Protein AF-D7G7N0-F1 (afdb_monomer_lite)

Organism: Ectocarpus siliculosus (NCBI:txid2880)

Structure (mmCIF, N/CA/C/O backbone):
data_AF-D7G7N0-F1
#
_entry.id   AF-D7G7N0-F1
#
loop_
_atom_site.group_PDB
_atom_site.id
_atom_site.type_symbol
_atom_site.label_atom_id
_atom_site.label_alt_id
_atom_site.label_comp_id
_atom_site.label_asym_id
_atom_site.label_entity_id
_atom_site.label_seq_id
_atom_site.pdbx_PDB_ins_code
_atom_site.Cartn_x
_atom_site.Cartn_y
_atom_site.Cartn_z
_atom_site.occupancy
_atom_site.B_iso_or_equiv
_atom_site.auth_seq_id
_atom_site.auth_comp_id
_atom_site.auth_asym_id
_atom_site.auth_atom_id
_atom_site.pdbx_PDB_model_num
ATOM 1 N N . MET A 1 1 ? -9.380 12.636 -18.872 1.00 53.91 1 MET A N 1
ATOM 2 C CA . MET A 1 1 ? -10.010 12.896 -17.555 1.00 53.91 1 MET A CA 1
ATOM 3 C C . MET A 1 1 ? -8.932 13.354 -16.585 1.00 53.91 1 MET A C 1
ATOM 5 O O . MET A 1 1 ? -7.789 12.960 -16.777 1.00 53.91 1 MET A O 1
ATOM 9 N N . ALA A 1 2 ? -9.265 14.220 -15.627 1.00 61.06 2 ALA A N 1
ATOM 10 C CA . ALA A 1 2 ? -8.292 14.835 -14.719 1.00 61.06 2 ALA A CA 1
ATOM 11 C C . ALA A 1 2 ? -7.939 13.927 -13.526 1.00 61.06 2 ALA A C 1
ATOM 13 O O . ALA A 1 2 ? -8.703 13.024 -13.186 1.00 61.06 2 ALA A O 1
ATOM 14 N N . GLU A 1 3 ? -6.785 14.185 -12.907 1.00 74.75 3 GLU A N 1
ATOM 15 C CA . GLU A 1 3 ? -6.439 13.682 -11.573 1.00 74.75 3 GLU A CA 1
ATOM 16 C C . GLU A 1 3 ? -7.475 14.167 -10.554 1.00 74.75 3 GLU A C 1
ATOM 18 O O . GLU A 1 3 ? -7.822 15.349 -10.537 1.00 74.75 3 GLU A O 1
ATOM 23 N N . THR A 1 4 ? -7.968 13.263 -9.708 1.00 82.94 4 THR A N 1
ATOM 24 C CA . THR A 1 4 ? -8.940 13.597 -8.656 1.00 82.94 4 THR A CA 1
ATOM 25 C C . THR A 1 4 ? -8.471 13.090 -7.302 1.00 82.94 4 THR A C 1
ATOM 27 O O . THR A 1 4 ? -7.961 11.981 -7.200 1.00 82.94 4 THR A O 1
ATOM 30 N N . THR A 1 5 ? -8.701 13.833 -6.227 1.00 86.94 5 THR A N 1
ATOM 31 C CA . THR A 1 5 ? -8.472 13.302 -4.877 1.00 86.94 5 THR A CA 1
ATOM 32 C C . THR A 1 5 ? -9.474 12.182 -4.585 1.00 86.94 5 THR A C 1
ATOM 34 O O . THR A 1 5 ? -10.664 12.327 -4.872 1.00 86.94 5 THR A O 1
ATOM 37 N N . CYS A 1 6 ? -9.017 11.056 -4.030 1.00 91.62 6 CYS A N 1
ATOM 38 C CA . CYS A 1 6 ? -9.926 9.972 -3.652 1.00 91.62 6 CYS A CA 1
ATOM 39 C C . CYS A 1 6 ? -10.895 10.431 -2.532 1.00 91.62 6 CYS A C 1
ATOM 41 O O . CYS A 1 6 ? -10.519 11.282 -1.717 1.00 91.62 6 CYS A O 1
ATOM 43 N N . PRO A 1 7 ? -12.117 9.867 -2.435 1.00 94.62 7 PRO A N 1
ATOM 44 C CA . PRO A 1 7 ? -13.077 10.220 -1.387 1.00 94.62 7 PRO A CA 1
ATOM 45 C C . PRO A 1 7 ? -12.487 10.087 0.022 1.00 94.62 7 PRO A C 1
ATOM 47 O O . PRO A 1 7 ? -11.807 9.102 0.326 1.00 94.62 7 PRO A O 1
ATOM 50 N N . VAL A 1 8 ? -12.758 11.073 0.884 1.00 95.19 8 VAL A N 1
ATOM 51 C CA . VAL A 1 8 ? -12.286 11.086 2.276 1.00 95.19 8 VAL A CA 1
ATOM 52 C C . VAL A 1 8 ? -13.468 11.093 3.238 1.00 95.19 8 VAL A C 1
ATOM 54 O O . VAL A 1 8 ? -14.245 12.045 3.253 1.00 95.19 8 VAL A O 1
ATOM 57 N N . PHE A 1 9 ? -13.549 10.080 4.093 1.00 96.06 9 PHE A N 1
ATOM 58 C CA . PHE A 1 9 ? -14.601 9.902 5.090 1.00 96.06 9 PHE A CA 1
ATOM 59 C C . PHE A 1 9 ? -14.102 10.252 6.495 1.00 96.06 9 PHE A C 1
ATOM 61 O O . PHE A 1 9 ? -12.935 10.027 6.825 1.00 96.06 9 PHE A O 1
ATOM 68 N N . ARG A 1 10 ? -14.992 10.815 7.316 1.00 96.06 10 ARG A N 1
ATOM 69 C CA . ARG A 1 10 ? -14.758 11.186 8.723 1.00 96.06 10 ARG A CA 1
ATOM 70 C C . ARG A 1 10 ? -15.934 10.682 9.565 1.00 96.06 10 ARG A C 1
ATOM 72 O O . ARG A 1 10 ? -16.825 11.475 9.858 1.00 96.06 10 ARG A O 1
ATOM 79 N N . PRO A 1 11 ? -15.989 9.376 9.870 1.00 95.38 11 PRO A N 1
ATOM 80 C CA . PRO A 1 11 ? -17.039 8.817 10.711 1.00 95.38 11 PRO A CA 1
ATOM 81 C C . PRO A 1 11 ? -17.081 9.496 12.080 1.00 95.38 11 PRO A C 1
ATOM 83 O O . PRO A 1 11 ? -16.047 9.831 12.662 1.00 95.38 11 PRO A O 1
ATOM 86 N N . THR A 1 12 ? -18.288 9.642 12.612 1.00 94.62 12 THR A N 1
ATOM 87 C CA . THR A 1 12 ? -18.522 9.882 14.038 1.00 94.62 12 THR A CA 1
ATOM 88 C C . THR A 1 12 ? -18.117 8.657 14.859 1.00 94.62 12 THR A C 1
ATOM 90 O O . THR A 1 12 ? -18.004 7.549 14.334 1.00 94.62 12 THR A O 1
ATOM 93 N N . GLU A 1 13 ? -17.940 8.815 16.173 1.00 91.88 13 GLU A N 1
ATOM 94 C CA . GLU A 1 13 ? -17.661 7.676 17.062 1.00 91.88 13 GLU A CA 1
ATOM 95 C C . GLU A 1 13 ? -18.718 6.573 16.948 1.00 91.88 13 GLU A C 1
ATOM 97 O O . GLU A 1 13 ? -18.380 5.394 16.952 1.00 91.88 13 GLU A O 1
ATOM 102 N N . GLN A 1 14 ? -19.993 6.946 16.798 1.00 92.25 14 GLN A N 1
ATOM 103 C CA . GLN A 1 14 ? -21.090 5.991 16.677 1.00 92.25 14 GLN A CA 1
ATOM 104 C C . GLN A 1 14 ? -21.045 5.221 15.353 1.00 92.25 14 GLN A C 1
ATOM 106 O O . GLN A 1 14 ? -21.231 4.005 15.354 1.00 92.25 14 GLN A O 1
ATOM 111 N N . GLU A 1 15 ? -20.775 5.904 14.239 1.00 94.00 15 GLU A N 1
ATOM 112 C CA . GLU A 1 15 ? -20.600 5.268 12.928 1.00 94.00 15 GLU A CA 1
ATOM 113 C C . GLU A 1 15 ? -19.365 4.361 12.899 1.00 94.00 15 GLU A C 1
ATOM 115 O O . GLU A 1 15 ? -19.378 3.306 12.270 1.00 94.00 15 GLU A O 1
ATOM 120 N N . PHE A 1 16 ? -18.310 4.733 13.627 1.00 93.50 16 PHE A N 1
ATOM 121 C CA . PHE A 1 16 ? -17.060 3.983 13.657 1.00 93.50 16 PHE A CA 1
ATOM 122 C C . PHE A 1 16 ? -17.141 2.675 14.457 1.00 93.50 16 PHE A C 1
ATOM 124 O O . PHE A 1 16 ? -16.269 1.826 14.305 1.00 93.50 16 PHE A O 1
ATOM 131 N N . LYS A 1 17 ? -18.191 2.456 15.263 1.00 91.44 17 LYS A N 1
ATOM 132 C CA . LYS A 1 17 ? -18.350 1.227 16.065 1.00 91.44 17 LYS A CA 1
ATOM 133 C C . LYS A 1 17 ? -18.460 -0.047 15.229 1.00 91.44 17 LYS A C 1
ATOM 135 O O . LYS A 1 17 ? -18.015 -1.096 15.679 1.00 91.44 17 LYS A O 1
ATOM 140 N N . SER A 1 18 ? -19.061 0.019 14.040 1.00 91.44 18 SER A N 1
ATOM 141 C CA . SER A 1 18 ? -19.231 -1.147 13.166 1.00 91.44 18 SER A CA 1
ATOM 142 C C . SER A 1 18 ? -18.531 -0.912 11.837 1.00 91.44 18 SER A C 1
ATOM 144 O O . SER A 1 18 ? -19.018 -0.153 11.000 1.00 91.44 18 SER A O 1
ATOM 146 N N . PHE A 1 19 ? -17.404 -1.602 11.639 1.00 93.19 19 PHE A N 1
ATOM 147 C CA . PHE A 1 19 ? -16.671 -1.595 10.373 1.00 93.19 19 PHE A CA 1
ATOM 148 C C . PHE A 1 19 ? -17.595 -1.957 9.207 1.00 93.19 19 PHE A C 1
ATOM 150 O O . PHE A 1 19 ? -17.786 -1.155 8.297 1.00 93.19 19 PHE A O 1
ATOM 157 N N . ARG A 1 20 ? -18.232 -3.131 9.285 1.00 93.00 20 ARG A N 1
ATOM 158 C CA . ARG A 1 20 ? -19.089 -3.669 8.228 1.00 93.00 20 ARG A CA 1
ATOM 159 C C . ARG A 1 20 ? -20.177 -2.695 7.792 1.00 93.00 20 ARG A C 1
ATOM 161 O O . ARG A 1 20 ? -20.254 -2.370 6.613 1.00 93.00 20 ARG A O 1
ATOM 168 N N . ARG A 1 21 ? -20.987 -2.209 8.741 1.00 92.81 21 ARG A N 1
ATOM 169 C CA . ARG A 1 21 ? -22.101 -1.300 8.429 1.00 92.81 21 ARG A CA 1
ATOM 170 C C . ARG A 1 21 ? -21.601 -0.010 7.802 1.00 92.81 21 ARG A C 1
ATOM 172 O O . ARG A 1 21 ? -22.166 0.448 6.822 1.00 92.81 21 ARG A O 1
ATOM 179 N N . TYR A 1 22 ? -20.514 0.557 8.325 1.00 95.00 22 TYR A N 1
ATOM 180 C CA . TYR A 1 22 ? -19.972 1.786 7.757 1.00 95.00 22 TYR A CA 1
ATOM 181 C C . TYR A 1 22 ? -19.475 1.593 6.319 1.00 95.00 22 TYR A C 1
ATOM 183 O O . TYR A 1 22 ? -19.701 2.457 5.468 1.00 95.00 22 TYR A O 1
ATOM 191 N N . ILE A 1 23 ? -18.831 0.457 6.030 1.00 94.94 23 ILE A N 1
ATOM 192 C CA . ILE A 1 23 ? -18.401 0.137 4.669 1.00 94.94 23 ILE A CA 1
ATOM 193 C C . ILE A 1 23 ? -19.607 -0.018 3.733 1.00 94.94 23 ILE A C 1
ATOM 195 O O . ILE A 1 23 ? -19.683 0.700 2.737 1.00 94.94 23 ILE A O 1
ATOM 199 N N . GLU A 1 24 ? -20.564 -0.880 4.087 1.00 92.88 24 GLU A N 1
ATOM 200 C CA . GLU A 1 24 ? -21.731 -1.209 3.254 1.00 92.88 24 GLU A CA 1
ATOM 201 C C . GLU A 1 24 ? -22.660 0.007 3.040 1.00 92.88 24 GLU A C 1
ATOM 203 O O . GLU A 1 24 ? -23.086 0.301 1.918 1.00 92.88 24 GLU A O 1
ATOM 208 N N . ASP A 1 25 ? -22.963 0.752 4.106 1.00 92.56 25 ASP A N 1
ATOM 209 C CA . ASP A 1 25 ? -23.991 1.797 4.075 1.00 92.56 25 ASP A CA 1
ATOM 210 C C . ASP A 1 25 ? -23.471 3.148 3.577 1.00 92.56 25 ASP A C 1
ATOM 212 O O . ASP A 1 25 ? -24.233 3.918 2.983 1.00 92.56 25 ASP A O 1
ATOM 216 N N . VAL A 1 26 ? -22.191 3.454 3.812 1.00 93.94 26 VAL A N 1
ATOM 217 C CA . VAL A 1 26 ? -21.622 4.790 3.566 1.00 93.94 26 VAL A CA 1
ATOM 218 C C . VAL A 1 26 ? -20.522 4.744 2.515 1.00 93.94 26 VAL A C 1
ATOM 220 O O . VAL A 1 26 ? -20.592 5.467 1.516 1.00 93.94 26 VAL A O 1
ATOM 223 N N . VAL A 1 27 ? -19.501 3.911 2.724 1.00 94.44 27 VAL A N 1
ATOM 224 C CA . VAL A 1 27 ? -18.288 3.945 1.897 1.00 94.44 27 VAL A CA 1
ATOM 225 C C . VAL A 1 27 ? -18.558 3.404 0.499 1.00 94.44 27 VAL A C 1
ATOM 227 O O . VAL A 1 27 ? -18.271 4.105 -0.471 1.00 94.44 27 VAL A O 1
ATOM 230 N N . ASP A 1 28 ? -19.154 2.219 0.361 1.00 92.19 28 ASP A N 1
ATOM 231 C CA . ASP A 1 28 ? -19.329 1.550 -0.936 1.00 92.19 28 ASP A CA 1
ATOM 232 C C . ASP A 1 28 ? -20.186 2.357 -1.919 1.00 92.19 28 ASP A C 1
ATOM 234 O O . ASP A 1 28 ? -19.899 2.392 -3.120 1.00 92.19 28 ASP A O 1
ATOM 238 N N . ARG A 1 29 ? -21.176 3.106 -1.416 1.00 89.00 29 ARG A N 1
ATOM 239 C CA . ARG A 1 29 ? -22.048 3.964 -2.241 1.00 89.00 29 ARG A CA 1
ATOM 240 C C . ARG A 1 29 ? -21.277 5.034 -3.017 1.00 89.00 29 ARG A C 1
ATOM 242 O O . ARG A 1 29 ? -21.722 5.462 -4.084 1.00 89.00 29 ARG A O 1
ATOM 249 N N . ILE A 1 30 ? -20.132 5.465 -2.490 1.00 86.75 30 ILE A N 1
ATOM 250 C CA . ILE A 1 30 ? -19.319 6.551 -3.045 1.00 86.75 30 ILE A CA 1
ATOM 251 C C . ILE A 1 30 ? -17.984 6.001 -3.567 1.00 86.75 30 ILE A C 1
ATOM 253 O O . ILE A 1 30 ? -17.640 6.189 -4.736 1.00 86.75 30 ILE A O 1
ATOM 257 N N . ALA A 1 31 ? -17.233 5.298 -2.720 1.00 88.81 31 ALA A N 1
ATOM 258 C CA . ALA A 1 31 ? -15.887 4.811 -3.003 1.00 88.81 31 ALA A CA 1
ATOM 259 C C . ALA A 1 31 ? -15.847 3.609 -3.955 1.00 88.81 31 ALA A C 1
ATOM 261 O O . ALA A 1 31 ? -14.845 3.448 -4.655 1.00 88.81 31 ALA A O 1
ATOM 262 N N . GLY A 1 32 ? -16.929 2.827 -4.069 1.00 81.56 32 GLY A N 1
ATOM 263 C CA . GLY A 1 32 ? -16.994 1.684 -4.989 1.00 81.56 32 GLY A CA 1
ATOM 264 C C . GLY A 1 32 ? -16.743 2.070 -6.454 1.00 81.56 32 GLY A C 1
ATOM 265 O O . GLY A 1 32 ? -16.242 1.274 -7.243 1.00 81.56 32 GLY A O 1
ATOM 266 N N . LYS A 1 33 ? -17.003 3.333 -6.822 1.00 86.62 33 LYS A N 1
ATOM 267 C CA . LYS A 1 33 ? -16.700 3.878 -8.157 1.00 86.62 33 LYS A CA 1
ATOM 268 C C . LYS A 1 33 ? -15.280 4.431 -8.288 1.00 86.62 33 LYS A C 1
ATOM 270 O O . LYS A 1 33 ? -14.784 4.533 -9.405 1.00 86.62 33 LYS A O 1
ATOM 275 N N . ALA A 1 34 ? -14.640 4.801 -7.180 1.00 87.88 34 ALA A N 1
ATOM 276 C CA . ALA A 1 34 ? -13.300 5.385 -7.159 1.00 87.88 34 ALA A CA 1
ATOM 277 C C . ALA A 1 34 ? -12.192 4.322 -7.073 1.00 87.88 34 ALA A C 1
ATOM 279 O O . ALA A 1 34 ? -11.092 4.557 -7.566 1.00 87.88 34 ALA A O 1
ATOM 280 N N . GLY A 1 35 ? -12.477 3.163 -6.466 1.00 89.31 35 GLY A N 1
ATOM 281 C CA . GLY A 1 35 ? -11.517 2.065 -6.275 1.00 89.31 35 GLY A CA 1
ATOM 282 C C . GLY A 1 35 ? -10.527 2.276 -5.125 1.00 89.31 35 GLY A C 1
ATOM 283 O O . GLY A 1 35 ? -9.777 1.368 -4.794 1.00 89.31 35 GLY A O 1
ATOM 284 N N . LEU A 1 36 ? -10.525 3.458 -4.505 1.00 94.50 36 LEU A N 1
ATOM 285 C CA . LEU A 1 36 ? -9.731 3.789 -3.326 1.00 94.50 36 LEU A CA 1
ATOM 286 C C . LEU A 1 36 ? -10.447 4.891 -2.540 1.00 94.50 36 LEU A C 1
ATOM 288 O O . LEU A 1 36 ? -11.053 5.791 -3.125 1.00 94.50 36 LEU A O 1
ATOM 292 N N . CYS A 1 37 ? -10.354 4.852 -1.215 1.00 96.12 37 CYS A N 1
ATOM 293 C CA . CYS A 1 37 ? -10.786 5.945 -0.353 1.00 96.12 37 CYS A CA 1
ATOM 294 C C . CYS A 1 37 ? -9.884 6.075 0.872 1.00 96.12 37 CYS A C 1
ATOM 296 O O . CYS A 1 37 ? -9.076 5.197 1.172 1.00 96.12 37 CYS A O 1
ATOM 298 N N . LYS A 1 38 ? -10.024 7.194 1.581 1.00 95.94 38 LYS A N 1
ATOM 299 C CA . LYS A 1 38 ? -9.351 7.446 2.853 1.00 95.94 38 LYS A CA 1
ATOM 300 C C . LYS A 1 38 ? -10.395 7.590 3.950 1.00 95.94 38 LYS A C 1
ATOM 302 O O . LYS A 1 38 ? -11.323 8.378 3.814 1.00 95.94 38 LYS A O 1
ATOM 307 N N . ILE A 1 39 ? -10.205 6.894 5.061 1.00 95.81 39 ILE A N 1
ATOM 308 C CA . ILE A 1 39 ? -11.057 7.021 6.245 1.00 95.81 39 ILE A CA 1
ATOM 309 C C . ILE A 1 39 ? -10.199 7.599 7.361 1.00 95.81 39 ILE A C 1
ATOM 311 O O . ILE A 1 39 ? -9.132 7.072 7.675 1.00 95.81 39 ILE A O 1
ATOM 315 N N . ILE A 1 40 ? -10.624 8.734 7.906 1.00 94.88 40 ILE A N 1
ATOM 316 C CA . ILE A 1 40 ? -9.967 9.380 9.039 1.00 94.88 40 ILE A CA 1
ATOM 317 C C . ILE A 1 40 ? -10.759 8.987 10.285 1.00 94.88 40 ILE A C 1
ATOM 319 O O . ILE A 1 40 ? -11.912 9.403 10.395 1.00 94.88 40 ILE A O 1
ATOM 323 N N . PRO A 1 41 ? -10.180 8.197 11.206 1.00 92.81 41 PRO A N 1
ATOM 324 C CA . PRO A 1 41 ? -10.901 7.743 12.387 1.00 92.81 41 PRO A CA 1
ATOM 325 C C . PRO A 1 41 ? -11.307 8.922 13.294 1.00 92.81 41 PRO A C 1
ATOM 327 O O . PRO A 1 41 ? -10.666 9.989 13.243 1.00 92.81 41 PRO A O 1
ATOM 330 N N . PRO A 1 42 ? -12.338 8.739 14.143 1.00 92.44 42 PRO A N 1
ATOM 331 C CA . PRO A 1 42 ? -12.804 9.763 15.070 1.00 92.44 42 PRO A CA 1
ATOM 332 C C . PRO A 1 42 ? -11.679 10.306 15.970 1.00 92.44 42 PRO A C 1
ATOM 334 O O . PRO A 1 42 ? -10.705 9.599 16.255 1.00 92.44 42 PRO A O 1
ATOM 337 N N . PRO A 1 43 ? -11.776 11.565 16.439 1.00 88.50 43 PRO A N 1
ATOM 338 C CA . PRO A 1 43 ? -10.866 12.094 17.457 1.00 88.50 43 PRO A CA 1
ATOM 339 C C . PRO A 1 43 ? -10.784 11.174 18.677 1.00 88.50 43 PRO A C 1
ATOM 341 O O . PRO A 1 43 ? -11.788 10.650 19.129 1.00 88.50 43 PRO A O 1
ATOM 344 N N . GLY A 1 44 ? -9.575 10.954 19.194 1.00 84.81 44 GLY A N 1
ATOM 345 C CA . GLY A 1 44 ? -9.356 10.103 20.369 1.00 84.81 44 GLY A CA 1
ATOM 346 C C . GLY A 1 44 ? -9.324 8.594 20.097 1.00 84.81 44 GLY A C 1
ATOM 347 O O . GLY A 1 44 ? -8.884 7.849 20.975 1.00 84.81 44 GLY A O 1
ATOM 348 N N . TRP A 1 45 ? -9.708 8.127 18.901 1.00 87.19 45 TRP A N 1
ATOM 349 C CA . TRP A 1 45 ? -9.471 6.739 18.506 1.00 87.19 45 TRP A CA 1
ATOM 350 C C . TRP A 1 45 ? -8.012 6.540 18.077 1.00 87.19 45 TRP A C 1
ATOM 352 O O . TRP A 1 45 ? -7.451 7.326 17.310 1.00 87.19 45 TRP A O 1
ATOM 362 N N . ALA A 1 46 ? -7.400 5.459 18.553 1.00 83.00 46 ALA A N 1
ATOM 363 C CA . ALA A 1 46 ? -6.090 5.004 18.111 1.00 83.00 46 ALA A CA 1
ATOM 364 C C . ALA A 1 46 ? -6.030 3.476 18.194 1.00 83.00 46 ALA A C 1
ATOM 366 O O . ALA A 1 46 ? -6.445 2.909 19.202 1.00 83.00 46 ALA A O 1
ATOM 367 N N . ALA A 1 47 ? -5.445 2.838 17.176 1.00 83.06 47 ALA A N 1
ATOM 368 C CA . ALA A 1 47 ? -5.207 1.388 17.142 1.00 83.06 47 ALA A CA 1
ATOM 369 C C . ALA A 1 47 ? -4.312 0.881 18.291 1.00 83.06 47 ALA A C 1
ATOM 371 O O . ALA A 1 47 ? -4.350 -0.292 18.653 1.00 83.06 47 ALA A O 1
ATOM 372 N N . ARG A 1 48 ? -3.461 1.766 18.825 1.00 77.06 48 ARG A N 1
ATOM 373 C CA . ARG A 1 48 ? -2.524 1.498 19.919 1.00 77.06 48 ARG A CA 1
ATOM 374 C C . ARG A 1 48 ? -2.301 2.804 20.679 1.00 77.06 48 ARG A C 1
ATOM 376 O O . ARG A 1 48 ? -1.684 3.725 20.143 1.00 77.06 48 ARG A O 1
ATOM 383 N N . ARG A 1 49 ? -2.880 2.934 21.880 1.00 67.19 49 ARG A N 1
ATOM 384 C CA . ARG A 1 49 ? -2.863 4.197 22.651 1.00 67.19 49 ARG A CA 1
ATOM 385 C C . ARG A 1 49 ? -1.545 4.454 23.382 1.00 67.19 49 ARG A C 1
ATOM 387 O O . ARG A 1 49 ? -1.214 5.615 23.598 1.00 67.19 49 ARG A O 1
ATOM 394 N N . ARG A 1 50 ? -0.835 3.400 23.797 1.00 60.78 50 ARG A N 1
ATOM 395 C CA . ARG A 1 50 ? 0.270 3.509 24.765 1.00 60.78 50 ARG A CA 1
ATOM 396 C C . ARG A 1 50 ? 1.656 3.323 24.166 1.00 60.78 50 ARG A C 1
ATOM 398 O O . ARG A 1 50 ? 2.586 3.924 24.686 1.00 60.78 50 ARG A O 1
ATOM 405 N N . ASP A 1 51 ? 1.785 2.582 23.070 1.00 62.28 51 ASP A N 1
ATOM 406 C CA . ASP A 1 51 ? 3.125 2.168 22.679 1.00 62.28 51 ASP A CA 1
ATOM 407 C C . ASP A 1 51 ? 3.935 3.244 21.959 1.00 62.28 51 ASP A C 1
ATOM 409 O O . ASP A 1 51 ? 3.475 3.899 21.005 1.00 62.28 51 ASP A O 1
ATOM 413 N N . THR A 1 52 ? 5.187 3.373 22.382 1.00 75.00 52 THR A N 1
ATOM 414 C CA . THR A 1 52 ? 6.163 4.269 21.770 1.00 75.00 52 THR A CA 1
ATOM 415 C C . THR A 1 52 ? 6.780 3.652 20.509 1.00 75.00 52 THR A C 1
ATOM 417 O O . THR A 1 52 ? 6.603 2.469 20.199 1.00 75.00 52 THR A O 1
ATOM 420 N N . ALA A 1 53 ? 7.497 4.460 19.720 1.00 75.06 53 ALA A N 1
ATOM 421 C CA . ALA A 1 53 ? 8.209 3.946 18.548 1.00 75.06 53 ALA A CA 1
ATOM 422 C C . ALA A 1 53 ? 9.271 2.904 18.950 1.00 75.06 53 ALA A C 1
ATOM 424 O O . ALA A 1 53 ? 9.510 1.945 18.217 1.00 75.06 53 ALA A O 1
ATOM 425 N N . GLU A 1 54 ? 9.869 3.064 20.130 1.00 78.31 54 GLU A N 1
ATOM 426 C CA . GLU A 1 54 ? 10.872 2.164 20.691 1.00 78.31 54 GLU A CA 1
ATOM 427 C C . GLU A 1 54 ? 10.289 0.781 21.007 1.00 78.31 54 GLU A C 1
ATOM 429 O O . GLU A 1 54 ? 10.919 -0.230 20.706 1.00 78.31 54 GLU A O 1
ATOM 434 N N . GLU A 1 55 ? 9.082 0.709 21.570 1.00 80.88 55 GLU A N 1
ATOM 435 C CA . GLU A 1 55 ? 8.417 -0.565 21.882 1.00 80.88 55 GLU A CA 1
ATOM 436 C C . GLU A 1 55 ? 8.022 -1.329 20.613 1.00 80.88 55 GLU A C 1
ATOM 438 O O . GLU A 1 55 ? 8.203 -2.548 20.529 1.00 80.88 55 GLU A O 1
ATOM 443 N N . MET A 1 56 ? 7.578 -0.614 19.575 1.00 82.44 56 MET A N 1
ATOM 444 C CA . MET A 1 56 ? 7.370 -1.204 18.249 1.00 82.44 56 MET A CA 1
ATOM 445 C C . MET A 1 56 ? 8.677 -1.770 17.676 1.00 82.44 56 MET A C 1
ATOM 447 O O . MET A 1 56 ? 8.704 -2.901 17.199 1.00 82.44 56 MET A O 1
ATOM 451 N N . CYS A 1 57 ? 9.779 -1.018 17.761 1.00 85.56 57 CYS A N 1
ATOM 452 C CA . CYS A 1 57 ? 11.075 -1.460 17.238 1.00 85.56 57 CYS A CA 1
ATOM 453 C C . CYS A 1 57 ? 11.626 -2.704 17.952 1.00 85.56 57 CYS A C 1
ATOM 455 O O . CYS A 1 57 ? 12.339 -3.486 17.329 1.00 85.56 57 CYS A O 1
ATOM 457 N N . LYS A 1 58 ? 11.285 -2.900 19.232 1.00 85.12 58 LYS A N 1
ATOM 458 C CA . LYS A 1 58 ? 11.675 -4.085 20.015 1.00 85.12 58 LYS A CA 1
ATOM 459 C C . LYS A 1 58 ? 10.824 -5.322 19.724 1.00 85.12 58 LYS A C 1
ATOM 461 O O . LYS A 1 58 ? 11.286 -6.430 19.966 1.00 85.12 58 LYS A O 1
ATOM 466 N N . SER A 1 59 ? 9.589 -5.142 19.258 1.00 84.12 59 SER A N 1
ATOM 467 C CA . SER A 1 59 ? 8.614 -6.233 19.106 1.00 84.12 59 SER A CA 1
ATOM 468 C C . SER A 1 59 ? 8.510 -6.792 17.688 1.00 84.12 59 SER A C 1
ATOM 470 O O . SER A 1 59 ? 7.958 -7.874 17.510 1.00 84.12 59 SER A O 1
ATOM 472 N N . VAL A 1 60 ? 9.036 -6.091 16.679 1.00 91.75 60 VAL A N 1
ATOM 473 C CA . VAL A 1 60 ? 8.897 -6.486 15.271 1.00 91.75 60 VAL A CA 1
ATOM 474 C C . VAL A 1 60 ? 10.216 -7.009 14.706 1.00 91.75 60 VAL A C 1
ATOM 476 O O . VAL A 1 60 ? 11.234 -6.311 14.688 1.00 91.75 60 VAL A O 1
ATOM 479 N N . TYR A 1 61 ? 10.161 -8.231 14.179 1.00 95.50 61 TYR A N 1
ATOM 480 C CA . TYR A 1 61 ? 11.229 -8.884 13.429 1.00 95.50 61 TYR A CA 1
ATOM 481 C C . TYR A 1 61 ? 10.804 -9.050 11.968 1.00 95.50 61 TYR A C 1
ATOM 483 O O . TYR A 1 61 ? 9.692 -9.498 11.705 1.00 95.50 61 TYR A O 1
ATOM 491 N N . ILE A 1 62 ? 11.676 -8.681 11.031 1.00 97.31 62 ILE A N 1
ATOM 492 C CA . ILE A 1 62 ? 11.429 -8.723 9.588 1.00 97.31 62 ILE A CA 1
ATOM 493 C C . ILE A 1 62 ? 12.196 -9.930 9.027 1.00 97.31 62 ILE A C 1
ATOM 495 O O . ILE A 1 62 ? 13.419 -9.853 8.880 1.00 97.31 62 ILE A O 1
ATOM 499 N N . PRO A 1 63 ? 11.513 -11.04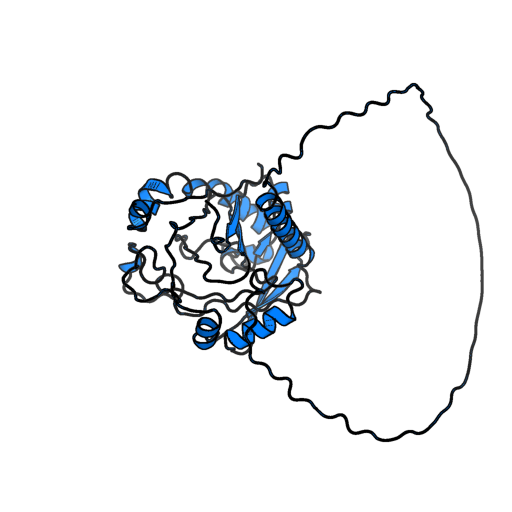9 8.724 1.00 97.06 63 PRO A N 1
ATOM 500 C CA . PRO A 1 63 ? 12.179 -12.292 8.343 1.00 97.06 63 PRO A CA 1
ATOM 501 C C . PRO A 1 63 ? 12.810 -12.230 6.948 1.00 97.06 63 PRO A C 1
ATOM 503 O O . PRO A 1 63 ? 13.861 -12.817 6.741 1.00 97.06 63 PRO A O 1
ATOM 506 N N . ALA A 1 64 ? 12.191 -11.512 6.011 1.00 96.69 64 ALA A N 1
ATOM 507 C CA . ALA A 1 64 ? 12.615 -11.464 4.612 1.00 96.69 64 ALA A CA 1
ATOM 508 C C . ALA A 1 64 ? 12.460 -10.038 4.048 1.00 96.69 64 ALA A C 1
ATOM 510 O O . ALA A 1 64 ? 11.539 -9.762 3.276 1.00 96.69 64 ALA A O 1
ATOM 511 N N . PRO A 1 65 ? 13.301 -9.072 4.467 1.00 97.69 65 PRO A N 1
ATOM 512 C CA . PRO A 1 65 ? 13.289 -7.745 3.861 1.00 97.69 65 PRO A CA 1
ATOM 513 C C . PRO A 1 65 ? 13.659 -7.844 2.376 1.00 97.69 65 PRO A C 1
ATOM 515 O O . PRO A 1 65 ? 14.613 -8.523 2.012 1.00 97.69 65 PRO A O 1
ATOM 518 N N . ILE A 1 66 ? 12.951 -7.124 1.509 1.00 97.88 66 ILE A N 1
ATOM 519 C CA . ILE A 1 66 ? 13.180 -7.165 0.061 1.00 97.88 66 ILE A CA 1
ATOM 520 C C . ILE A 1 66 ? 13.841 -5.884 -0.433 1.00 97.88 66 ILE A C 1
ATOM 522 O O . ILE A 1 66 ? 13.418 -4.774 -0.123 1.00 97.88 66 ILE A O 1
ATOM 526 N N . ARG A 1 67 ? 14.883 -6.020 -1.242 1.00 97.19 67 ARG A N 1
ATOM 527 C CA . ARG A 1 67 ? 15.481 -4.932 -2.010 1.00 97.19 67 ARG A CA 1
ATOM 528 C C . ARG A 1 67 ? 14.751 -4.804 -3.339 1.00 97.19 67 ARG A C 1
ATOM 530 O O . ARG A 1 67 ? 14.604 -5.789 -4.054 1.00 97.19 67 ARG A O 1
ATOM 537 N N . GLN A 1 68 ? 14.299 -3.599 -3.667 1.00 96.94 68 GLN A N 1
ATOM 538 C CA . GLN A 1 68 ? 13.446 -3.355 -4.830 1.00 96.94 68 GLN A CA 1
ATOM 539 C C . GLN A 1 68 ? 14.259 -2.743 -5.976 1.00 96.94 68 GLN A C 1
ATOM 541 O O . GLN A 1 68 ? 14.441 -1.525 -6.061 1.00 96.94 68 GLN A O 1
ATOM 546 N N . CYS A 1 69 ? 14.787 -3.605 -6.836 1.00 96.00 69 CYS A N 1
ATOM 547 C CA . CYS A 1 69 ? 15.597 -3.240 -7.990 1.00 96.00 69 CYS A CA 1
ATOM 548 C C . CYS A 1 69 ? 14.695 -2.741 -9.122 1.00 96.00 69 CYS A C 1
ATOM 550 O O . CYS A 1 69 ? 13.753 -3.419 -9.520 1.00 96.00 69 CYS A O 1
ATOM 552 N N . VAL A 1 70 ? 14.967 -1.541 -9.637 1.00 95.19 70 VAL A N 1
ATOM 553 C CA . VAL A 1 70 ? 14.110 -0.898 -10.641 1.00 95.19 70 VAL A CA 1
ATOM 554 C C . VAL A 1 70 ? 14.782 -0.930 -12.005 1.00 95.19 70 VAL A C 1
ATOM 556 O O . VAL A 1 70 ? 15.834 -0.325 -12.203 1.00 95.19 70 VAL A O 1
ATOM 559 N N . SER A 1 71 ? 14.114 -1.563 -12.960 1.00 92.31 71 SER A N 1
ATOM 560 C CA . SER A 1 71 ? 14.532 -1.657 -14.354 1.00 92.31 71 SER A CA 1
ATOM 561 C C . SER A 1 71 ? 13.686 -0.714 -15.211 1.00 92.31 71 SER A C 1
ATOM 563 O O . SER A 1 71 ? 12.454 -0.725 -15.151 1.00 92.31 71 SER A O 1
ATOM 565 N N . SER A 1 72 ? 14.331 0.128 -16.019 1.00 84.94 72 SER A N 1
ATOM 566 C CA . SER A 1 72 ? 13.622 0.992 -16.972 1.00 84.94 72 SER A CA 1
ATOM 567 C C . SER A 1 72 ? 13.157 0.197 -18.187 1.00 84.94 72 SER A C 1
ATOM 569 O O . SER A 1 72 ? 13.905 -0.615 -18.728 1.00 84.94 72 SER A O 1
ATOM 571 N N . THR A 1 73 ? 11.945 0.477 -18.661 1.00 85.94 73 THR A N 1
ATOM 572 C CA . THR A 1 73 ? 11.476 -0.025 -19.962 1.00 85.94 73 THR A CA 1
ATOM 573 C C . THR A 1 73 ? 11.891 0.923 -21.098 1.00 85.94 73 THR A C 1
ATOM 575 O O . THR A 1 73 ? 12.520 1.959 -20.872 1.00 85.94 73 THR A O 1
ATOM 578 N N . ARG A 1 74 ? 11.491 0.614 -22.342 1.00 84.56 74 ARG A N 1
ATOM 579 C CA . ARG A 1 74 ? 11.683 1.514 -23.499 1.00 84.56 74 ARG A CA 1
ATOM 580 C C . ARG A 1 74 ? 10.912 2.835 -23.371 1.00 84.56 74 ARG A C 1
ATOM 582 O O . ARG A 1 74 ? 11.211 3.784 -24.089 1.00 84.56 74 ARG A O 1
ATOM 589 N N . SER A 1 75 ? 9.909 2.895 -22.495 1.00 87.81 75 SER A N 1
ATOM 590 C CA . SER A 1 75 ? 9.059 4.068 -22.304 1.00 87.81 75 SER A CA 1
ATOM 591 C C . SER A 1 75 ? 9.406 4.799 -21.010 1.00 87.81 75 SER A C 1
ATOM 593 O O . SER A 1 75 ? 9.355 4.235 -19.920 1.00 87.81 75 SER A O 1
ATOM 595 N N . ASN A 1 76 ? 9.725 6.091 -21.122 1.00 90.75 76 ASN A N 1
ATOM 596 C CA . ASN A 1 76 ? 10.039 6.927 -19.964 1.00 90.75 76 ASN A CA 1
ATOM 597 C C . ASN A 1 76 ? 8.854 6.981 -18.981 1.00 90.75 76 ASN A C 1
ATOM 599 O O . ASN A 1 76 ? 7.712 7.210 -19.386 1.00 90.75 76 ASN A O 1
ATOM 603 N N . GLY A 1 77 ? 9.124 6.812 -17.687 1.00 93.31 77 GLY A N 1
ATOM 604 C CA . GLY A 1 77 ? 8.092 6.769 -16.654 1.00 93.31 77 GLY A CA 1
ATOM 605 C C . GLY A 1 77 ? 7.338 5.440 -16.584 1.00 93.31 77 GLY A C 1
ATOM 606 O O . GLY A 1 77 ? 6.251 5.413 -16.009 1.00 93.31 77 GLY A O 1
ATOM 607 N N . VAL A 1 78 ? 7.880 4.370 -17.171 1.00 96.44 78 VAL A N 1
ATOM 608 C CA . VAL A 1 78 ? 7.375 3.000 -17.054 1.00 96.44 78 VAL A CA 1
ATOM 609 C C . VAL A 1 78 ? 8.527 2.083 -16.650 1.00 96.44 78 VAL A C 1
ATOM 611 O O . VAL A 1 78 ? 9.561 2.049 -17.324 1.00 96.44 78 VAL A O 1
ATOM 614 N N . TYR A 1 79 ? 8.348 1.353 -15.552 1.00 96.12 79 TYR A N 1
ATOM 615 C CA . TYR A 1 79 ? 9.407 0.578 -14.909 1.00 96.12 79 TYR A CA 1
ATOM 616 C C . TYR A 1 79 ? 8.918 -0.819 -14.518 1.00 96.12 79 TYR A C 1
ATOM 618 O O . TYR A 1 79 ? 7.754 -0.988 -14.150 1.00 96.12 79 TYR A O 1
ATOM 626 N N . SER A 1 80 ? 9.829 -1.789 -14.562 1.00 95.19 80 SER A N 1
ATOM 627 C CA . SER A 1 80 ? 9.670 -3.081 -13.893 1.00 95.19 80 SER A CA 1
ATOM 628 C C . SER A 1 80 ? 10.404 -3.047 -12.555 1.00 95.19 80 SER A C 1
ATOM 630 O O . SER A 1 80 ? 11.449 -2.400 -12.437 1.00 95.19 80 SER A O 1
ATOM 632 N N . VAL A 1 81 ? 9.858 -3.720 -11.551 1.00 95.62 81 VAL A N 1
ATOM 633 C CA . VAL A 1 81 ? 10.460 -3.857 -10.227 1.00 95.62 81 VAL A CA 1
ATOM 634 C C . VAL A 1 81 ? 10.729 -5.326 -9.964 1.00 95.62 81 VAL A C 1
ATOM 636 O O . VAL A 1 81 ? 9.794 -6.116 -9.861 1.00 95.62 81 VAL A O 1
ATOM 639 N N . ASP A 1 82 ? 12.003 -5.654 -9.809 1.00 94.62 82 ASP A N 1
ATOM 640 C CA . ASP A 1 82 ? 12.469 -6.969 -9.401 1.00 94.62 82 ASP A CA 1
ATOM 641 C C . ASP A 1 82 ? 12.819 -6.926 -7.913 1.00 94.62 82 ASP A C 1
ATOM 643 O O . ASP A 1 82 ? 13.399 -5.954 -7.416 1.00 94.62 82 ASP A O 1
ATOM 647 N N . VAL A 1 83 ? 12.448 -7.970 -7.180 1.00 95.56 83 VAL A N 1
ATOM 648 C CA . VAL A 1 83 ? 12.689 -8.052 -5.738 1.00 95.56 83 VAL A CA 1
ATOM 649 C C . VAL A 1 83 ? 13.811 -9.037 -5.452 1.00 95.56 83 VAL A C 1
ATOM 651 O O . VAL A 1 83 ? 13.842 -10.138 -5.995 1.00 95.56 83 VAL A O 1
ATOM 654 N N . VAL A 1 84 ? 14.744 -8.629 -4.598 1.00 96.19 84 VAL A N 1
ATOM 655 C CA . VAL A 1 84 ? 15.839 -9.476 -4.120 1.00 96.19 84 VAL A CA 1
ATOM 656 C C . VAL A 1 84 ? 15.750 -9.544 -2.608 1.00 96.19 84 VAL A C 1
ATOM 658 O O . VAL A 1 84 ? 15.808 -8.514 -1.939 1.00 96.19 84 VAL A O 1
ATOM 661 N N . GLU A 1 85 ? 15.599 -10.744 -2.066 1.00 96.31 85 GLU A N 1
ATOM 662 C CA . GLU A 1 85 ? 15.558 -10.950 -0.622 1.00 96.31 85 GLU A CA 1
ATOM 663 C C . GLU A 1 85 ? 16.914 -10.608 0.014 1.00 96.31 85 GLU A C 1
ATOM 665 O O . GLU A 1 85 ? 17.980 -10.957 -0.497 1.00 96.31 85 GLU A O 1
ATOM 670 N N . ASN A 1 86 ? 16.871 -9.882 1.125 1.00 94.75 86 ASN A N 1
ATOM 671 C CA . ASN A 1 86 ? 18.013 -9.570 1.969 1.00 94.75 86 ASN A CA 1
ATOM 672 C C . ASN A 1 86 ? 17.951 -10.421 3.252 1.00 94.75 86 ASN A C 1
ATOM 674 O O . ASN A 1 86 ? 16.876 -10.890 3.626 1.00 94.75 86 ASN A O 1
ATOM 678 N N . PRO A 1 87 ? 19.076 -10.559 3.980 1.00 97.44 87 PRO A N 1
ATOM 679 C CA . PRO A 1 87 ? 19.079 -11.218 5.278 1.00 97.44 87 PRO A CA 1
ATOM 680 C C . PRO A 1 87 ? 18.051 -10.617 6.254 1.00 97.44 87 PRO A C 1
ATOM 682 O O . PRO A 1 87 ? 17.838 -9.398 6.224 1.00 97.44 87 PRO A O 1
ATOM 685 N N . PRO A 1 88 ? 17.467 -11.445 7.139 1.00 97.75 88 PRO A N 1
ATOM 686 C CA . PRO A 1 88 ? 16.526 -10.992 8.155 1.00 97.75 88 PRO A CA 1
ATOM 687 C C . PRO A 1 88 ? 17.094 -9.868 9.028 1.00 97.75 88 PRO A C 1
ATOM 689 O O . PRO A 1 88 ? 18.299 -9.820 9.283 1.00 97.75 88 PRO A O 1
ATOM 692 N N . MET A 1 89 ? 16.224 -9.003 9.547 1.00 97.31 89 MET A N 1
ATOM 693 C CA . MET A 1 89 ? 16.615 -7.932 10.472 1.00 97.31 89 MET A CA 1
ATOM 694 C C . MET A 1 89 ? 15.478 -7.538 11.413 1.00 97.31 89 MET A C 1
ATOM 696 O O . MET A 1 89 ? 14.302 -7.757 11.139 1.00 97.31 89 MET A O 1
ATOM 700 N N . THR A 1 90 ? 15.814 -6.914 12.531 1.00 96.88 90 THR A N 1
ATOM 701 C CA . THR A 1 90 ? 14.849 -6.281 13.435 1.00 96.88 90 THR A CA 1
ATOM 702 C C . THR A 1 90 ? 14.317 -4.972 12.849 1.00 96.88 90 THR A C 1
ATOM 704 O O . THR A 1 90 ? 14.957 -4.324 12.015 1.00 96.88 90 THR A O 1
ATOM 707 N N . LEU A 1 91 ? 13.154 -4.517 13.325 1.00 95.50 91 LEU A N 1
ATOM 708 C CA . LEU A 1 91 ? 12.630 -3.205 12.940 1.00 95.50 91 LEU A CA 1
ATOM 709 C C . LEU A 1 91 ? 13.550 -2.053 13.389 1.00 95.50 91 LEU A C 1
ATOM 711 O O . LEU A 1 91 ? 13.618 -1.031 12.707 1.00 95.50 91 LEU A O 1
ATOM 715 N N . ALA A 1 92 ? 14.284 -2.218 14.495 1.00 94.81 92 ALA A N 1
ATOM 716 C CA . ALA A 1 92 ? 15.283 -1.250 14.950 1.00 94.81 92 ALA A CA 1
ATOM 717 C C . ALA A 1 92 ? 16.433 -1.088 13.938 1.00 94.81 92 ALA A C 1
ATOM 719 O O . ALA A 1 92 ? 16.753 0.034 13.544 1.00 94.81 92 ALA A O 1
ATOM 720 N N . GLU A 1 93 ? 16.999 -2.202 13.466 1.00 96.12 93 GLU A N 1
ATOM 721 C CA . GLU A 1 93 ? 18.048 -2.204 12.437 1.00 96.12 93 GLU A CA 1
ATOM 722 C C . GLU A 1 93 ? 17.531 -1.633 11.114 1.00 96.12 93 GLU A C 1
ATOM 724 O O . GLU A 1 93 ? 18.204 -0.812 10.489 1.00 96.12 93 GLU A O 1
ATOM 729 N N . PHE A 1 94 ? 16.306 -1.999 10.713 1.00 96.81 94 PHE A N 1
ATOM 730 C CA . PHE A 1 94 ? 15.665 -1.432 9.526 1.00 96.81 94 PHE A CA 1
ATOM 731 C C . PHE A 1 94 ? 15.504 0.087 9.643 1.00 96.81 94 PHE A C 1
ATOM 733 O O . PHE A 1 94 ? 15.806 0.818 8.700 1.00 96.81 94 PHE A O 1
ATOM 740 N N . LYS A 1 95 ? 15.051 0.582 10.801 1.00 94.62 95 LYS A N 1
ATOM 741 C CA . LYS A 1 95 ? 14.892 2.016 11.051 1.00 94.62 95 LYS A CA 1
ATOM 742 C C . LYS A 1 95 ? 16.226 2.751 10.935 1.00 94.62 95 LYS A C 1
ATOM 744 O O . LYS A 1 95 ? 16.298 3.754 10.231 1.00 94.62 95 LYS A O 1
ATOM 749 N N . GLU A 1 96 ? 17.278 2.251 11.578 1.00 94.38 96 GLU A N 1
ATOM 750 C CA . GLU A 1 96 ? 18.611 2.851 11.485 1.00 94.38 96 GLU A CA 1
ATOM 751 C C . GLU A 1 96 ? 19.137 2.836 10.038 1.00 94.38 96 GLU A C 1
ATOM 753 O O . GLU A 1 96 ? 19.689 3.829 9.554 1.00 94.38 96 GLU A O 1
ATOM 758 N N . TYR A 1 97 ? 18.928 1.728 9.322 1.00 94.75 97 TYR A N 1
ATOM 759 C CA . TYR A 1 97 ? 19.279 1.592 7.911 1.00 94.75 97 TYR A CA 1
ATOM 760 C C . TYR A 1 97 ? 18.549 2.616 7.030 1.00 94.75 97 TYR A C 1
ATOM 762 O O . TYR A 1 97 ? 19.172 3.224 6.150 1.00 94.75 97 TYR A O 1
ATOM 770 N N . ALA A 1 98 ? 17.250 2.808 7.272 1.00 95.12 98 ALA A N 1
ATOM 771 C CA . ALA A 1 98 ? 16.387 3.726 6.542 1.00 95.12 98 ALA A CA 1
ATOM 772 C C . ALA A 1 98 ? 16.745 5.193 6.810 1.00 95.12 98 ALA A C 1
ATOM 774 O O . ALA A 1 98 ? 16.878 5.966 5.860 1.00 95.12 98 ALA A O 1
ATOM 775 N N . ASP A 1 99 ? 16.959 5.565 8.075 1.00 92.56 99 ASP A N 1
ATOM 776 C CA . ASP A 1 99 ? 17.278 6.938 8.479 1.00 92.56 99 ASP A CA 1
ATOM 777 C C . ASP A 1 99 ? 18.612 7.408 7.874 1.00 92.56 99 ASP A C 1
ATOM 779 O O . ASP A 1 99 ? 18.701 8.525 7.369 1.00 92.56 99 ASP A O 1
ATOM 783 N N . LYS A 1 100 ? 19.631 6.535 7.823 1.00 93.12 100 LYS A N 1
ATOM 784 C CA . LYS A 1 100 ? 20.934 6.837 7.193 1.00 93.12 100 LYS A CA 1
ATOM 785 C C . LYS A 1 100 ? 20.846 7.116 5.688 1.00 93.12 100 LYS A C 1
ATOM 787 O O . LYS A 1 100 ? 21.755 7.723 5.130 1.00 93.12 100 LYS A O 1
ATOM 792 N N . ARG A 1 101 ? 19.784 6.645 5.028 1.00 92.19 101 ARG A N 1
ATOM 793 C CA . ARG A 1 101 ? 19.559 6.757 3.575 1.00 92.19 101 ARG A CA 1
ATOM 794 C C . ARG A 1 101 ? 18.437 7.725 3.216 1.00 92.19 101 ARG A C 1
ATOM 796 O O . ARG A 1 101 ? 18.136 7.911 2.036 1.00 92.19 101 ARG A O 1
ATOM 803 N N . ALA A 1 102 ? 17.795 8.332 4.210 1.00 87.44 102 ALA A N 1
ATOM 804 C CA . ALA A 1 102 ? 16.735 9.291 3.978 1.00 87.44 102 ALA A CA 1
ATOM 805 C C . ALA A 1 102 ? 17.341 10.602 3.438 1.00 87.44 102 ALA A C 1
ATOM 807 O O . ALA A 1 102 ? 18.177 11.215 4.099 1.00 87.44 102 ALA A O 1
ATOM 808 N N . PRO A 1 103 ? 16.913 11.093 2.261 1.00 86.38 103 PRO A N 1
ATOM 809 C CA . PRO A 1 103 ? 17.410 12.361 1.722 1.00 86.38 103 PRO A CA 1
ATOM 810 C C . PRO A 1 103 ? 16.797 13.585 2.418 1.00 86.38 103 PRO A C 1
ATOM 812 O O . PRO A 1 103 ? 17.132 14.720 2.085 1.00 86.38 103 PRO A O 1
ATOM 815 N N . PHE A 1 104 ? 15.862 13.367 3.344 1.00 83.00 104 PHE A N 1
ATOM 816 C CA . PHE A 1 104 ? 15.180 14.402 4.108 1.00 83.00 104 PHE A CA 1
ATOM 817 C C . PHE A 1 104 ? 15.083 13.963 5.566 1.00 83.00 104 PHE A C 1
ATOM 819 O O . PHE A 1 104 ? 14.964 12.762 5.821 1.00 83.00 104 PHE A O 1
ATOM 826 N N . PRO A 1 105 ? 15.051 14.910 6.516 1.00 70.69 105 PRO A N 1
ATOM 827 C CA . PRO A 1 105 ? 14.697 14.580 7.885 1.00 70.69 105 PRO A CA 1
ATOM 828 C C . PRO A 1 105 ? 13.300 13.949 7.918 1.00 70.69 105 PRO A C 1
ATOM 830 O O . PRO A 1 105 ? 12.373 14.411 7.237 1.00 70.69 105 PRO A O 1
ATOM 833 N N . SER A 1 106 ? 13.163 12.883 8.706 1.00 63.81 106 SER A N 1
ATOM 834 C CA . SER A 1 106 ? 11.867 12.262 8.969 1.00 63.81 106 SER A CA 1
ATOM 835 C C . SER A 1 106 ? 10.896 13.308 9.523 1.00 63.81 106 SER A C 1
ATOM 837 O O . SER A 1 106 ? 11.262 14.110 10.385 1.00 63.81 106 SER A O 1
ATOM 839 N N . SER A 1 107 ? 9.640 13.285 9.067 1.00 59.69 107 SER A N 1
ATOM 840 C CA . SER A 1 107 ? 8.596 14.189 9.578 1.00 59.69 107 SER A CA 1
ATOM 841 C C . SER A 1 107 ? 8.289 13.969 11.066 1.00 59.69 107 SER A C 1
ATOM 843 O O . SER A 1 107 ? 7.664 14.815 11.702 1.00 59.69 107 SER A O 1
ATOM 845 N N . THR A 1 108 ? 8.771 12.860 11.638 1.00 52.81 108 THR A N 1
ATOM 846 C CA . THR A 1 108 ? 8.640 12.501 13.053 1.00 52.81 108 THR A CA 1
ATOM 847 C C . THR A 1 108 ? 9.939 12.675 13.852 1.00 52.81 108 THR A C 1
ATOM 849 O O . THR A 1 108 ? 10.019 12.199 14.979 1.00 52.81 108 THR A O 1
ATOM 852 N N . ALA A 1 109 ? 10.967 13.339 13.307 1.00 44.50 109 ALA A N 1
ATOM 853 C CA . ALA A 1 109 ? 12.297 13.464 13.923 1.00 44.50 109 ALA A CA 1
ATOM 854 C C . ALA A 1 109 ? 12.357 14.283 15.237 1.00 44.50 109 ALA A C 1
ATOM 856 O O . ALA A 1 109 ? 13.441 14.493 15.771 1.00 44.50 109 ALA A O 1
ATOM 857 N N . SER A 1 110 ? 11.226 14.729 15.797 1.00 35.72 110 SER A N 1
ATOM 858 C CA . SER A 1 110 ? 11.187 15.457 17.074 1.00 35.72 110 SER A CA 1
ATOM 859 C C . SER A 1 110 ? 11.238 14.564 18.325 1.00 35.72 110 SER A C 1
ATOM 861 O O . SER A 1 110 ? 11.144 15.083 19.431 1.00 35.72 110 SER A O 1
ATOM 863 N N . ALA A 1 111 ? 11.395 13.246 18.186 1.00 38.59 111 ALA A N 1
ATOM 864 C CA . ALA A 1 111 ? 11.640 12.336 19.305 1.00 38.59 111 ALA A CA 1
ATOM 865 C C . ALA A 1 111 ? 12.901 11.510 19.017 1.00 38.59 111 ALA A C 1
ATOM 867 O O . ALA A 1 111 ? 12.841 10.423 18.448 1.00 38.59 111 ALA A O 1
ATOM 868 N N . GLY A 1 112 ? 14.067 12.076 19.333 1.00 31.84 112 GLY A N 1
ATOM 869 C CA . GLY A 1 112 ? 15.319 11.327 19.311 1.00 31.84 112 GLY A CA 1
ATOM 870 C C . GLY A 1 112 ? 15.340 10.307 20.447 1.00 31.84 112 GLY A C 1
ATOM 871 O O . GLY A 1 112 ? 15.065 10.663 21.590 1.00 31.84 112 GLY A O 1
ATOM 872 N N . CYS A 1 113 ? 15.699 9.058 20.146 1.00 31.06 113 CYS A N 1
ATOM 873 C CA . CYS A 1 113 ? 16.048 8.067 21.160 1.00 31.06 113 CYS A CA 1
ATOM 874 C C . CYS A 1 113 ? 17.314 8.538 21.906 1.00 31.06 113 CYS A C 1
ATOM 876 O O . CYS A 1 113 ? 18.368 8.657 21.271 1.00 31.06 113 CYS A O 1
ATOM 878 N N . PRO A 1 114 ? 17.286 8.780 23.228 1.00 33.00 114 PRO A N 1
ATOM 879 C CA . PRO A 1 114 ? 18.506 9.008 23.985 1.00 33.00 114 PRO A CA 1
ATOM 880 C C . PRO A 1 114 ? 19.164 7.648 24.233 1.00 33.00 114 PRO A C 1
ATOM 882 O O . PRO A 1 114 ? 18.751 6.895 25.109 1.00 33.00 114 PRO A O 1
ATOM 885 N N . GLY A 1 115 ? 20.164 7.294 23.426 1.00 35.59 115 GLY A N 1
ATOM 886 C CA . GLY A 1 115 ? 20.839 6.010 23.606 1.00 35.59 115 GLY A CA 1
ATOM 887 C C . GLY A 1 115 ? 21.768 5.589 22.481 1.00 35.59 115 GLY A C 1
ATOM 888 O O . GLY A 1 115 ? 21.654 4.478 21.988 1.00 35.59 115 GLY A O 1
ATOM 889 N N . SER A 1 116 ? 22.705 6.444 22.080 1.00 34.31 116 SER A N 1
ATOM 890 C CA . SER A 1 116 ? 23.938 5.965 21.450 1.00 34.31 116 SER A CA 1
ATOM 891 C C . SER A 1 116 ? 25.083 6.850 21.913 1.00 34.31 116 SER A C 1
ATOM 893 O O . SER A 1 116 ? 25.440 7.837 21.271 1.00 34.31 116 SER A O 1
ATOM 895 N N . ALA A 1 117 ? 25.628 6.521 23.084 1.00 30.00 117 ALA A N 1
ATOM 896 C CA . ALA A 1 117 ? 26.905 7.059 23.517 1.00 30.00 117 ALA A CA 1
ATOM 897 C C . ALA A 1 117 ? 27.966 6.621 22.499 1.00 30.00 117 ALA A C 1
ATOM 899 O O . ALA A 1 117 ? 28.237 5.433 22.334 1.00 30.00 117 ALA A O 1
ATOM 900 N N . ALA A 1 118 ? 28.540 7.591 21.791 1.00 31.59 118 ALA A N 1
ATOM 901 C CA . ALA A 1 118 ? 29.694 7.369 20.942 1.00 31.59 118 ALA A CA 1
ATOM 902 C C . ALA A 1 118 ? 30.846 6.833 21.805 1.00 31.59 118 ALA A C 1
ATOM 904 O O . ALA A 1 118 ? 31.389 7.546 22.651 1.00 31.59 118 ALA A O 1
ATOM 905 N N . VAL A 1 119 ? 31.226 5.572 21.598 1.00 32.06 119 VAL A N 1
ATOM 906 C CA . VAL A 1 119 ? 32.476 5.030 22.132 1.00 32.06 119 VAL A CA 1
ATOM 907 C C . VAL A 1 119 ? 33.612 5.722 21.383 1.00 32.06 119 VAL A C 1
ATOM 909 O O . VAL A 1 119 ? 33.859 5.471 20.204 1.00 32.06 119 VAL A O 1
ATOM 912 N N . GLY A 1 120 ? 34.264 6.661 22.066 1.00 26.67 120 GLY A N 1
ATOM 913 C CA . GLY A 1 120 ? 35.400 7.405 21.546 1.00 26.67 120 GLY A CA 1
ATOM 914 C C . GLY A 1 120 ? 36.587 6.485 21.280 1.00 26.67 120 GLY A C 1
ATOM 915 O O . GLY A 1 120 ? 37.283 6.069 22.204 1.00 26.67 120 GLY A O 1
ATOM 916 N N . VAL A 1 121 ? 36.863 6.214 20.006 1.00 30.45 121 VAL A N 1
ATOM 917 C CA . VAL A 1 121 ? 38.144 5.644 19.583 1.00 30.45 121 VAL A CA 1
ATOM 918 C C . VAL A 1 121 ? 39.188 6.759 19.640 1.00 30.45 121 VAL A C 1
ATOM 920 O O . VAL A 1 121 ? 39.221 7.661 18.802 1.00 30.45 121 VAL A O 1
ATOM 923 N N . ARG A 1 122 ? 40.041 6.712 20.669 1.00 26.69 122 ARG A N 1
ATOM 924 C CA . ARG A 1 122 ? 41.229 7.565 20.790 1.00 26.69 122 ARG A CA 1
ATOM 925 C C . ARG A 1 122 ? 42.179 7.265 19.627 1.00 26.69 122 ARG A C 1
ATOM 927 O O . ARG A 1 122 ? 42.734 6.174 19.544 1.00 26.69 122 ARG A O 1
ATOM 934 N N . ARG A 1 123 ? 42.391 8.244 18.743 1.00 30.17 123 ARG A N 1
ATOM 935 C CA . ARG A 1 123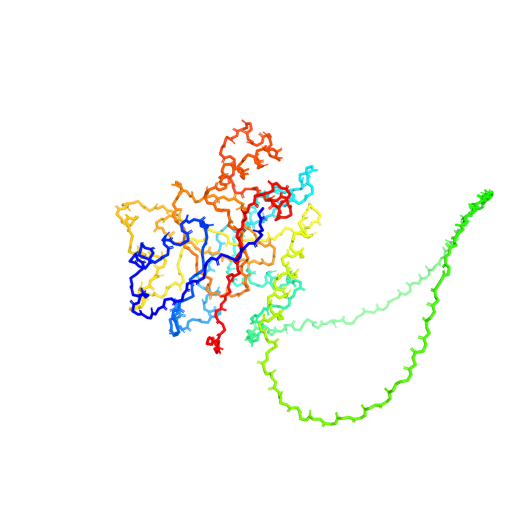 ? 43.448 8.203 17.723 1.00 30.17 123 ARG A CA 1
ATOM 936 C C . ARG A 1 123 ? 44.811 8.387 18.395 1.00 30.17 123 ARG A C 1
ATOM 938 O O . ARG A 1 123 ? 45.115 9.466 18.900 1.00 30.17 123 ARG A O 1
ATOM 945 N N . GLY A 1 124 ? 45.609 7.321 18.400 1.00 26.66 124 GLY A N 1
ATOM 946 C CA . GLY A 1 124 ? 47.034 7.360 18.718 1.00 26.66 124 GLY A CA 1
ATOM 947 C C . GLY A 1 124 ? 47.816 8.090 17.625 1.00 26.66 124 GLY A C 1
ATOM 948 O O . GLY A 1 124 ? 47.525 7.958 16.438 1.00 26.66 124 GLY A O 1
ATOM 949 N N . ARG A 1 125 ? 48.781 8.902 18.056 1.00 26.92 125 ARG A N 1
ATOM 950 C CA . ARG A 1 125 ? 49.624 9.781 17.244 1.00 26.92 125 ARG A CA 1
ATOM 951 C C . ARG A 1 125 ? 50.999 9.132 17.061 1.00 26.92 125 ARG A C 1
ATOM 953 O O . ARG A 1 125 ? 51.692 8.905 18.044 1.00 26.92 125 ARG A O 1
ATOM 960 N N . SER A 1 126 ? 51.402 8.915 15.817 1.00 28.47 126 SER A N 1
ATOM 961 C CA . SER A 1 126 ? 52.782 8.683 15.353 1.00 28.47 126 SER A CA 1
ATOM 962 C C . SER A 1 126 ? 52.750 8.991 13.855 1.00 28.47 126 SER A C 1
ATOM 964 O O . SER A 1 126 ? 51.835 8.534 13.182 1.00 28.47 126 SER A O 1
ATOM 966 N N . GLY A 1 127 ? 53.568 9.844 13.255 1.00 24.42 127 GLY A N 1
ATOM 967 C CA . GLY A 1 127 ? 55.012 10.038 13.371 1.00 24.42 127 GLY A CA 1
ATOM 968 C C . GLY A 1 127 ? 55.484 10.033 11.910 1.00 24.42 127 GLY A C 1
ATOM 969 O O . GLY A 1 127 ? 55.128 9.110 11.187 1.00 24.42 127 GLY A O 1
ATOM 970 N N . GLY A 1 128 ? 56.091 11.128 11.445 1.00 22.12 128 GLY A N 1
ATOM 971 C CA . GLY A 1 128 ? 56.218 11.460 10.017 1.00 22.12 128 GLY A CA 1
ATOM 972 C C . GLY A 1 128 ? 57.217 10.626 9.210 1.00 22.12 128 GLY A C 1
ATOM 973 O O . GLY A 1 128 ? 57.811 9.699 9.748 1.00 22.12 128 GLY A O 1
ATOM 974 N N . VAL A 1 129 ? 57.390 11.014 7.933 1.00 24.20 129 VAL A N 1
ATOM 975 C CA . VAL A 1 129 ? 58.648 11.167 7.151 1.00 24.20 129 VAL A CA 1
ATOM 976 C C . VAL A 1 129 ? 58.301 11.261 5.639 1.00 24.20 129 VAL A C 1
ATOM 978 O O . VAL A 1 129 ? 57.635 10.368 5.138 1.00 24.20 129 VAL A O 1
ATOM 981 N N . SER A 1 130 ? 58.741 12.364 4.986 1.00 23.84 130 SER A N 1
ATOM 982 C CA . SER A 1 130 ? 59.388 12.526 3.641 1.00 23.84 130 SER A CA 1
ATOM 983 C C . SER A 1 130 ? 58.796 11.817 2.396 1.00 23.84 130 SER A C 1
ATOM 985 O O . SER A 1 130 ? 58.371 10.682 2.496 1.00 23.84 130 SER A O 1
ATOM 987 N N . SER A 1 131 ? 58.830 12.269 1.134 1.00 24.64 131 SER A N 1
ATOM 988 C CA . SER A 1 131 ? 59.279 13.447 0.359 1.00 24.64 131 SER A CA 1
ATOM 989 C C . SER A 1 131 ? 59.108 13.099 -1.139 1.00 24.64 131 SER A C 1
ATOM 991 O O . SER A 1 131 ? 59.155 11.917 -1.468 1.00 24.64 131 SER A O 1
ATOM 993 N N . ALA A 1 132 ? 59.120 14.126 -2.001 1.00 25.05 132 ALA A N 1
ATOM 994 C CA . ALA A 1 132 ? 59.603 14.138 -3.398 1.00 25.05 132 ALA A CA 1
ATOM 995 C C . ALA A 1 132 ? 58.625 13.833 -4.565 1.00 25.05 132 ALA A C 1
ATOM 997 O O . ALA A 1 132 ? 58.231 12.698 -4.805 1.00 25.05 132 ALA A O 1
ATOM 998 N N . ASP A 1 133 ? 58.353 14.900 -5.328 1.00 27.98 133 ASP A N 1
ATOM 999 C CA . ASP A 1 1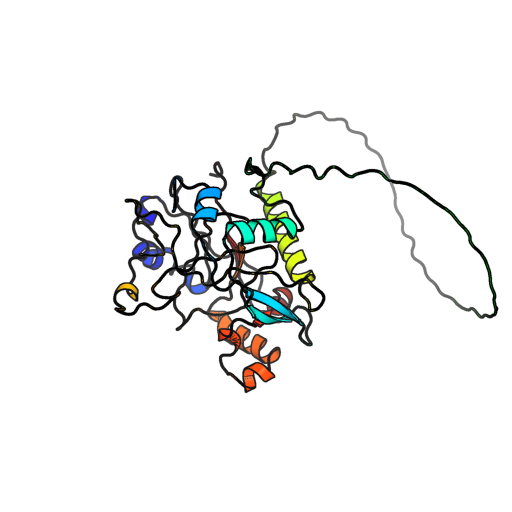33 ? 58.186 14.974 -6.800 1.00 27.98 133 ASP A CA 1
ATOM 1000 C C . ASP A 1 133 ? 59.522 14.616 -7.520 1.00 27.98 133 ASP A C 1
ATOM 1002 O O . ASP A 1 133 ? 60.551 14.685 -6.830 1.00 27.98 133 ASP A O 1
ATOM 1006 N N . PRO A 1 134 ? 59.609 14.287 -8.849 1.00 38.28 134 PRO A N 1
ATOM 1007 C CA . PRO A 1 134 ? 59.126 15.149 -9.960 1.00 38.28 134 PRO A CA 1
ATOM 1008 C C . PRO A 1 134 ? 58.799 14.512 -11.352 1.00 38.28 134 PRO A C 1
ATOM 1010 O O . PRO A 1 134 ? 58.861 13.298 -11.533 1.00 38.28 134 PRO A O 1
ATOM 1013 N N . ALA A 1 135 ? 58.553 15.423 -12.324 1.00 27.31 135 ALA A N 1
ATOM 1014 C CA . ALA A 1 135 ? 58.654 15.369 -13.810 1.00 27.31 135 ALA A CA 1
ATOM 1015 C C . ALA A 1 135 ? 57.359 15.054 -14.609 1.00 27.31 135 ALA A C 1
ATOM 1017 O O . ALA A 1 135 ? 56.741 14.016 -14.408 1.00 27.31 135 ALA A O 1
ATOM 1018 N N . GLU A 1 136 ? 56.783 16.014 -15.365 1.00 28.66 136 GLU A N 1
ATOM 1019 C CA . GLU A 1 136 ? 57.084 16.461 -16.766 1.00 28.66 136 GLU A CA 1
ATOM 1020 C C . GLU A 1 136 ? 56.802 15.379 -17.841 1.00 28.66 136 GLU A C 1
ATOM 1022 O O . GLU A 1 136 ? 57.173 14.232 -17.650 1.00 28.66 136 GLU A O 1
ATOM 1027 N N . GLY A 1 137 ? 56.181 15.612 -19.010 1.00 25.92 137 GLY A N 1
ATOM 1028 C CA . GLY A 1 137 ? 55.709 16.814 -19.710 1.00 25.92 137 GLY A CA 1
ATOM 1029 C C . GLY A 1 137 ? 55.177 16.481 -21.134 1.00 25.92 137 GLY A C 1
ATOM 1030 O O . GLY A 1 137 ? 55.265 15.335 -21.568 1.00 25.92 137 GLY A O 1
ATOM 1031 N N . GLY A 1 138 ? 54.671 17.512 -21.840 1.00 26.19 138 GLY A N 1
ATOM 1032 C CA . GLY A 1 138 ? 54.452 17.615 -23.310 1.00 26.19 138 GLY A CA 1
ATOM 1033 C C . GLY A 1 138 ? 53.166 16.981 -23.880 1.00 26.19 138 GLY A C 1
ATOM 1034 O O . GLY A 1 138 ? 52.797 15.891 -23.476 1.00 26.19 138 GLY A O 1
ATOM 1035 N N . GLY A 1 139 ? 52.411 17.538 -24.837 1.00 25.25 139 GLY A N 1
ATOM 1036 C CA . GLY A 1 139 ? 52.541 18.699 -25.732 1.00 25.25 139 GLY A CA 1
ATOM 1037 C C . GLY A 1 139 ? 51.740 18.441 -27.037 1.00 25.25 139 GLY A C 1
ATOM 1038 O O . GLY A 1 139 ? 51.470 17.280 -27.335 1.00 25.25 139 GLY A O 1
ATOM 1039 N N . ALA A 1 140 ? 51.433 19.510 -27.796 1.00 30.25 140 ALA A N 1
ATOM 1040 C CA . ALA A 1 140 ? 50.926 19.595 -29.193 1.00 30.25 140 ALA A CA 1
ATOM 1041 C C . ALA A 1 140 ? 49.427 19.939 -29.454 1.00 30.25 140 ALA A C 1
ATOM 1043 O O . ALA A 1 140 ? 48.552 19.078 -29.451 1.00 30.25 140 ALA A O 1
ATOM 1044 N N . ASP A 1 141 ? 49.168 21.243 -29.646 1.00 28.09 141 ASP A N 1
ATOM 1045 C CA . ASP A 1 141 ? 48.895 21.977 -30.911 1.00 28.09 141 ASP A CA 1
ATOM 1046 C C . ASP A 1 141 ? 47.775 21.625 -31.926 1.00 28.09 141 ASP A C 1
ATOM 1048 O O . ASP A 1 141 ? 47.717 20.530 -32.479 1.00 28.09 141 ASP A O 1
ATOM 1052 N N . GLY A 1 142 ? 47.050 22.704 -32.302 1.00 28.22 142 GLY A N 1
ATOM 1053 C CA . GLY A 1 142 ? 46.595 23.078 -33.664 1.00 28.22 142 GLY A CA 1
ATOM 1054 C C . GLY A 1 142 ? 45.216 22.570 -34.125 1.00 28.22 142 GLY A C 1
ATOM 1055 O O . GLY A 1 142 ? 44.843 21.446 -33.833 1.00 28.22 142 GLY A O 1
ATOM 1056 N N . GLU A 1 143 ? 44.384 23.264 -34.914 1.00 28.59 143 GLU A N 1
ATOM 1057 C CA . GLU A 1 143 ? 44.306 24.628 -35.464 1.00 28.59 143 GLU A CA 1
ATOM 1058 C C . GLU A 1 143 ? 42.955 24.747 -36.236 1.00 28.59 143 GLU A C 1
ATOM 1060 O O . GLU A 1 143 ? 42.444 23.736 -36.712 1.00 28.59 143 GLU A O 1
ATOM 1065 N N . GLY A 1 144 ? 42.434 25.974 -36.436 1.00 26.84 144 GLY A N 1
ATOM 1066 C CA . GLY A 1 144 ? 41.481 26.369 -37.509 1.00 26.84 144 GLY A CA 1
ATOM 1067 C C . GLY A 1 144 ? 39.995 25.973 -37.347 1.00 26.84 144 GLY A C 1
ATOM 1068 O O . GLY A 1 144 ? 39.670 24.901 -36.870 1.00 26.84 144 GLY A O 1
ATOM 1069 N N . GLY A 1 145 ? 38.974 26.746 -37.734 1.00 26.42 145 GLY A N 1
ATOM 1070 C CA . GLY A 1 145 ? 38.839 27.988 -38.500 1.00 26.42 145 GLY A CA 1
ATOM 1071 C C . GLY A 1 145 ? 37.403 28.071 -39.080 1.00 26.42 145 GLY A C 1
ATOM 1072 O O . GLY A 1 145 ? 36.744 27.047 -39.232 1.00 26.42 145 GLY A O 1
ATOM 1073 N N . GLY A 1 146 ? 36.932 29.274 -39.442 1.00 27.48 146 GLY A N 1
ATOM 1074 C CA . GLY A 1 146 ? 35.823 29.473 -40.402 1.00 27.48 146 GLY A CA 1
ATOM 1075 C C . GLY A 1 146 ? 34.461 29.889 -39.820 1.00 27.48 146 GLY A C 1
ATOM 1076 O O . GLY A 1 146 ? 33.830 29.137 -39.089 1.00 27.48 146 GLY A O 1
ATOM 1077 N N . GLY A 1 147 ? 33.981 31.085 -40.189 1.00 26.64 147 GLY A N 1
ATOM 1078 C CA . GLY A 1 147 ? 32.677 31.630 -39.785 1.00 26.64 147 GLY A CA 1
ATOM 1079 C C . GLY A 1 147 ? 31.599 31.612 -40.876 1.00 26.64 147 GLY A C 1
ATOM 1080 O O . GLY A 1 147 ? 31.849 31.119 -41.970 1.00 26.64 147 GLY A O 1
ATOM 1081 N N . ARG A 1 148 ? 30.428 32.209 -40.572 1.00 29.20 148 ARG A N 1
ATOM 1082 C CA . ARG A 1 148 ? 29.555 33.067 -41.426 1.00 29.20 148 ARG A CA 1
ATOM 1083 C C . ARG A 1 148 ? 28.082 33.076 -40.967 1.00 29.20 148 ARG A C 1
ATOM 1085 O O . ARG A 1 148 ? 27.502 32.018 -40.778 1.00 29.20 148 ARG A O 1
ATOM 1092 N N . GLY A 1 149 ? 27.492 34.285 -40.990 1.00 27.00 149 GLY A N 1
ATOM 1093 C CA . GLY A 1 149 ? 26.075 34.598 -41.292 1.00 27.00 149 GLY A CA 1
ATOM 1094 C C . GLY A 1 149 ? 25.066 34.358 -40.159 1.00 27.00 149 GLY A C 1
ATOM 1095 O O . GLY A 1 149 ? 25.171 33.376 -39.450 1.00 27.00 149 GLY A O 1
ATOM 1096 N N . GLY A 1 150 ? 24.047 35.180 -39.900 1.00 25.88 150 GLY A N 1
ATOM 1097 C CA . GLY A 1 150 ? 23.449 36.300 -40.627 1.00 25.88 150 GLY A CA 1
ATOM 1098 C C . GLY A 1 150 ? 21.917 36.256 -40.447 1.00 25.88 150 GLY A C 1
ATOM 1099 O O . GLY A 1 150 ? 21.327 35.196 -40.618 1.00 25.88 150 GLY A O 1
ATOM 1100 N N . GLY A 1 151 ? 21.289 37.401 -40.140 1.00 26.55 151 GLY A N 1
ATOM 1101 C CA . GLY A 1 151 ? 19.824 37.606 -40.073 1.00 26.55 151 GLY A CA 1
ATOM 1102 C C . GLY A 1 151 ? 19.271 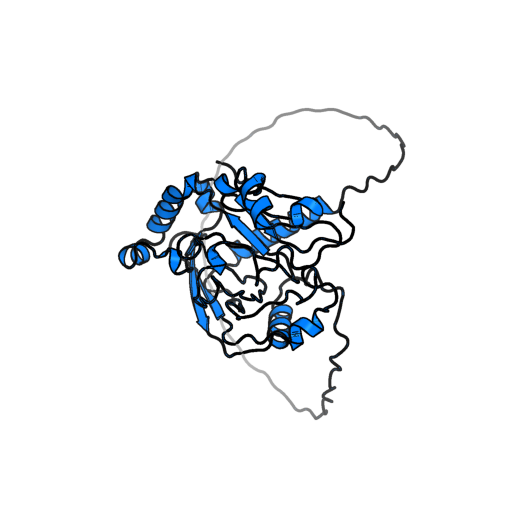37.652 -38.639 1.00 26.55 151 GLY A C 1
ATOM 1103 O O . GLY A 1 151 ? 19.684 36.869 -37.800 1.00 26.55 151 GLY A O 1
ATOM 1104 N N . GLY A 1 152 ? 18.354 38.534 -38.239 1.00 25.14 152 GLY A N 1
ATOM 1105 C CA . GLY A 1 152 ? 17.546 39.538 -38.931 1.00 25.14 152 GLY A CA 1
ATOM 1106 C C . GLY A 1 152 ? 16.259 39.778 -38.117 1.00 25.14 152 GLY A C 1
ATOM 1107 O O . GLY A 1 152 ? 15.717 38.821 -37.577 1.00 25.14 152 GLY A O 1
ATOM 1108 N N . GLY A 1 153 ? 15.775 41.029 -38.061 1.00 26.58 153 GLY A N 1
ATOM 1109 C CA . GLY A 1 153 ? 14.438 41.428 -37.566 1.00 26.58 153 GLY A CA 1
ATOM 1110 C C . GLY A 1 153 ? 14.287 41.455 -36.034 1.00 26.58 153 GLY A C 1
ATOM 1111 O O . GLY A 1 153 ? 14.679 40.527 -35.352 1.00 26.58 153 GLY A O 1
ATOM 1112 N N . GLY A 1 154 ? 13.758 42.481 -35.371 1.00 25.61 154 GLY A N 1
ATOM 1113 C CA . GLY A 1 154 ? 12.873 43.555 -35.802 1.00 25.61 154 GLY A CA 1
ATOM 1114 C C . GLY A 1 154 ? 11.553 43.443 -35.040 1.00 25.61 154 GLY A C 1
ATOM 1115 O O . GLY A 1 154 ? 10.744 42.601 -35.398 1.00 25.61 154 GLY A O 1
ATOM 1116 N N . CYS A 1 155 ? 11.344 44.283 -34.021 1.00 27.31 155 CYS A N 1
ATOM 1117 C CA . CYS A 1 155 ? 10.030 44.776 -33.577 1.00 27.31 155 CYS A CA 1
ATOM 1118 C C . CYS A 1 155 ? 10.206 45.718 -32.374 1.00 27.31 155 CYS A C 1
ATOM 1120 O O . CYS A 1 155 ? 10.588 45.299 -31.284 1.00 27.31 155 CYS A O 1
ATOM 1122 N N . GLY A 1 156 ? 9.931 47.004 -32.596 1.00 24.86 156 GLY A N 1
ATOM 1123 C CA . GLY A 1 156 ? 9.616 47.963 -31.542 1.00 24.86 156 GLY A CA 1
ATOM 1124 C C . GLY A 1 156 ? 8.103 48.132 -31.413 1.00 24.86 156 GLY A C 1
ATOM 1125 O O . GLY A 1 156 ? 7.404 47.844 -32.370 1.00 24.86 156 GLY A O 1
ATOM 1126 N N . TYR A 1 157 ? 7.657 48.573 -30.238 1.00 28.39 157 TYR A N 1
ATOM 1127 C CA . TYR A 1 157 ? 6.441 49.318 -29.837 1.00 28.39 157 TYR A CA 1
ATOM 1128 C C . TYR A 1 157 ? 6.573 49.378 -28.293 1.00 28.39 157 TYR A C 1
ATOM 1130 O O . TYR A 1 157 ? 6.894 48.364 -27.688 1.00 28.39 157 TYR A O 1
ATOM 1138 N N . GLY A 1 158 ? 6.465 50.471 -27.541 1.00 25.38 158 GLY A N 1
ATOM 1139 C CA . GLY A 1 158 ? 5.820 51.761 -27.745 1.00 25.38 158 GLY A CA 1
ATOM 1140 C C . GLY A 1 158 ? 4.862 52.007 -26.565 1.00 25.38 158 GLY A C 1
ATOM 1141 O O . GLY A 1 158 ? 3.892 51.272 -26.433 1.00 25.38 158 GLY A O 1
ATOM 1142 N N . GLY A 1 159 ? 5.128 53.038 -25.747 1.00 26.94 159 GLY A N 1
ATOM 1143 C CA . GLY A 1 159 ? 4.239 53.587 -24.698 1.00 26.94 159 GLY A CA 1
ATOM 1144 C C . GLY A 1 159 ? 4.569 53.106 -23.274 1.00 26.94 159 GLY A C 1
ATOM 1145 O O . GLY A 1 159 ? 4.697 51.914 -23.049 1.00 26.94 159 GLY A O 1
ATOM 1146 N N . GLY A 1 160 ? 4.763 53.929 -22.242 1.00 24.55 160 GLY A N 1
ATOM 1147 C CA . GLY A 1 160 ? 4.454 55.344 -22.029 1.00 24.55 160 GLY A CA 1
ATOM 1148 C C . GLY A 1 160 ? 3.702 55.496 -20.693 1.00 24.55 160 GLY A C 1
ATOM 1149 O O . GLY A 1 160 ? 2.726 54.785 -20.514 1.00 24.55 160 GLY A O 1
ATOM 1150 N N . TYR A 1 161 ? 4.171 56.419 -19.823 1.00 24.80 161 TYR A N 1
ATOM 1151 C CA . TYR A 1 161 ? 3.462 57.158 -18.736 1.00 24.80 161 TYR A CA 1
ATOM 1152 C C . TYR A 1 161 ? 2.682 56.347 -17.659 1.00 24.80 161 TYR A C 1
ATOM 1154 O O . TYR A 1 161 ? 1.913 55.458 -17.965 1.00 24.80 161 TYR A O 1
ATOM 1162 N N . GLY A 1 162 ? 2.729 56.595 -16.346 1.00 24.77 162 GLY A N 1
ATOM 1163 C CA . GLY A 1 162 ? 3.260 57.657 -15.497 1.00 24.77 162 GLY A CA 1
ATOM 1164 C C . GLY A 1 162 ? 2.788 57.421 -14.038 1.00 24.77 162 GLY A C 1
ATOM 1165 O O . GLY A 1 162 ? 1.833 56.691 -13.802 1.00 24.77 162 GLY A O 1
ATOM 1166 N N . PHE A 1 163 ? 3.526 58.008 -13.092 1.00 24.94 163 PHE A N 1
ATOM 1167 C CA . PHE A 1 163 ? 3.242 58.340 -11.679 1.00 24.94 163 PHE A CA 1
ATOM 1168 C C . PHE A 1 163 ? 1.926 57.898 -10.992 1.00 24.94 163 PHE A C 1
ATOM 1170 O O . PHE A 1 163 ? 0.842 58.273 -11.423 1.00 24.94 163 PHE A O 1
ATOM 1177 N N . SER A 1 164 ? 2.043 57.342 -9.775 1.00 26.61 164 SER A N 1
ATOM 1178 C CA . SER A 1 164 ? 1.470 57.954 -8.556 1.00 26.61 164 SER A CA 1
ATOM 1179 C C . SER A 1 164 ? 1.910 57.218 -7.281 1.00 26.61 164 SER A C 1
ATOM 1181 O O . SER A 1 164 ? 1.818 55.997 -7.167 1.00 26.61 164 SER A O 1
ATOM 1183 N N . SER A 1 165 ? 2.386 58.003 -6.323 1.00 29.72 165 SER A N 1
ATOM 1184 C CA . SER A 1 165 ? 2.674 57.679 -4.932 1.00 29.72 165 SER A CA 1
ATOM 1185 C C . SER A 1 165 ? 1.390 57.688 -4.092 1.00 29.72 165 SER A C 1
ATOM 1187 O O . SER A 1 165 ? 0.553 58.576 -4.224 1.00 29.72 165 SER A O 1
ATOM 1189 N N . GLY A 1 166 ? 1.259 56.732 -3.170 1.00 27.81 166 GLY A N 1
ATOM 1190 C CA . GLY A 1 166 ? 0.139 56.673 -2.232 1.00 27.81 166 GLY A CA 1
ATOM 1191 C C . GLY A 1 166 ? 0.461 55.802 -1.025 1.00 27.81 166 GLY A C 1
ATOM 1192 O O . GLY A 1 166 ? 0.417 54.579 -1.094 1.00 27.81 166 GLY A O 1
ATOM 1193 N N . VAL A 1 167 ? 0.808 56.458 0.078 1.00 32.25 167 VAL A N 1
ATOM 1194 C CA . VAL A 1 167 ? 0.897 55.894 1.429 1.00 32.25 167 VAL A CA 1
ATOM 1195 C C . VAL A 1 167 ? -0.508 55.603 1.961 1.00 32.25 167 VAL A C 1
ATOM 1197 O O . VAL A 1 167 ? -1.387 56.457 1.886 1.00 32.25 167 VAL A O 1
ATOM 1200 N N . GLY A 1 168 ? -0.699 54.420 2.544 1.00 28.45 168 GLY A N 1
ATOM 1201 C CA . GLY A 1 168 ? -1.927 54.021 3.229 1.00 28.45 168 GLY A CA 1
ATOM 1202 C C . GLY A 1 168 ? -1.649 52.886 4.211 1.00 28.45 168 GLY A C 1
ATOM 1203 O O . GLY A 1 168 ? -1.477 51.739 3.816 1.00 28.45 168 GLY A O 1
ATOM 1204 N N . SER A 1 169 ? -1.558 53.237 5.491 1.00 32.12 169 SER A N 1
ATOM 1205 C CA . SER A 1 169 ? -1.439 52.325 6.630 1.00 32.12 169 SER A CA 1
ATOM 1206 C C . SER A 1 169 ? -2.794 51.674 6.927 1.00 32.12 169 SER A C 1
ATOM 1208 O O . SER A 1 169 ? -3.782 52.393 7.057 1.00 32.12 169 SER A O 1
ATOM 1210 N N . ALA A 1 170 ? -2.847 50.345 7.071 1.00 30.11 170 ALA A N 1
ATOM 1211 C CA . ALA A 1 170 ? -3.962 49.649 7.720 1.00 30.11 170 ALA A CA 1
ATOM 1212 C C . ALA A 1 170 ? -3.558 48.240 8.205 1.00 30.11 170 ALA A C 1
ATOM 1214 O O . ALA A 1 170 ? -3.314 47.339 7.410 1.00 30.11 170 ALA A O 1
ATOM 1215 N N . GLY A 1 171 ? -3.501 48.093 9.534 1.00 28.23 171 GLY A N 1
ATOM 1216 C CA . GLY A 1 171 ? -3.813 46.900 10.337 1.00 28.23 171 GLY A CA 1
ATOM 1217 C C . GLY A 1 171 ? -3.364 45.514 9.860 1.00 28.23 171 GLY A C 1
ATOM 1218 O O . GLY A 1 171 ? -4.048 44.867 9.071 1.00 28.23 171 GLY A O 1
ATOM 1219 N N . SER A 1 172 ? -2.316 44.966 10.485 1.00 27.92 172 SER A N 1
ATOM 1220 C CA . SER A 1 172 ? 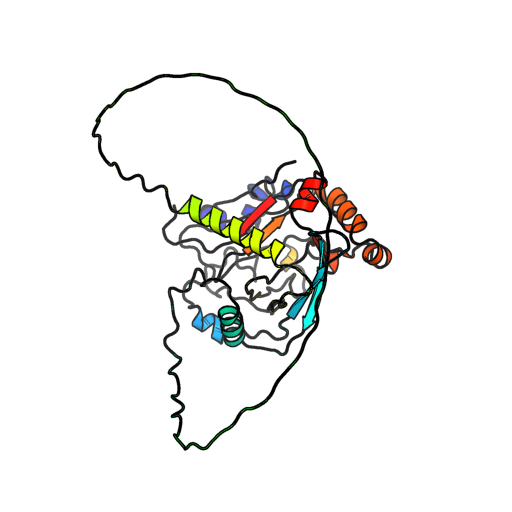-2.045 43.526 10.443 1.00 27.92 172 SER A CA 1
ATOM 1221 C C . SER A 1 172 ? -3.055 42.764 11.315 1.00 27.92 172 SER A C 1
ATOM 1223 O O . SER A 1 172 ? -2.854 42.588 12.517 1.00 27.92 172 SER A O 1
ATOM 1225 N N . ALA A 1 173 ? -4.134 42.277 10.709 1.00 32.47 173 ALA A N 1
ATOM 1226 C CA . ALA A 1 173 ? -4.887 41.150 11.246 1.00 32.47 173 ALA A CA 1
ATOM 1227 C C . ALA A 1 173 ? -4.221 39.860 10.741 1.00 32.47 173 ALA A C 1
ATOM 1229 O O . ALA A 1 173 ? -4.343 39.484 9.574 1.00 32.47 173 ALA A O 1
ATOM 1230 N N . GLY A 1 174 ? -3.445 39.215 11.615 1.00 31.22 174 GLY A N 1
ATOM 1231 C CA . GLY A 1 174 ? -2.770 37.954 11.325 1.00 31.22 174 GLY A CA 1
ATOM 1232 C C . GLY A 1 174 ? -3.778 36.863 10.975 1.00 31.22 174 GLY A C 1
ATOM 1233 O O . GLY A 1 174 ? -4.495 36.367 11.837 1.00 31.22 174 GLY A O 1
ATOM 1234 N N . THR A 1 175 ? -3.816 36.472 9.704 1.00 33.28 175 THR A N 1
ATOM 1235 C CA . THR A 1 175 ? -4.583 35.310 9.252 1.00 33.28 175 THR A CA 1
ATOM 1236 C C . THR A 1 175 ? -3.686 34.077 9.348 1.00 33.28 175 THR A C 1
ATOM 1238 O O . THR A 1 175 ? -2.766 33.900 8.549 1.00 33.28 175 THR A O 1
ATOM 1241 N N . GLN A 1 176 ? -3.939 33.212 10.334 1.00 38.06 176 GLN A N 1
ATOM 1242 C CA . GLN A 1 176 ? -3.389 31.854 10.385 1.00 38.06 176 GLN A CA 1
ATOM 1243 C C . GLN A 1 176 ? -4.016 31.008 9.263 1.00 38.06 176 GLN A C 1
ATOM 1245 O O . GLN A 1 176 ? -4.988 30.291 9.466 1.00 38.06 176 GLN A O 1
ATOM 1250 N N . ALA A 1 177 ? -3.459 31.096 8.057 1.00 38.50 177 ALA A N 1
ATOM 1251 C CA . ALA A 1 177 ? -3.826 30.255 6.917 1.00 38.50 177 ALA A CA 1
ATOM 1252 C C . ALA A 1 177 ? -2.565 29.852 6.130 1.00 38.50 177 ALA A C 1
ATOM 1254 O O . ALA A 1 177 ? -2.424 30.166 4.953 1.00 38.50 177 ALA A O 1
ATOM 1255 N N . GLY A 1 178 ? -1.596 29.215 6.802 1.00 33.03 178 GLY A N 1
ATOM 1256 C CA . GLY A 1 178 ? -0.273 28.938 6.214 1.00 33.03 178 GLY A CA 1
ATOM 1257 C C . GLY A 1 178 ? 0.247 27.499 6.302 1.00 33.03 178 GLY A C 1
ATOM 1258 O O . GLY A 1 178 ? 1.268 27.208 5.691 1.00 33.03 178 GLY A O 1
ATOM 1259 N N . SER A 1 179 ? -0.410 26.590 7.035 1.00 44.12 179 SER A N 1
ATOM 1260 C CA . SER A 1 179 ? 0.196 25.285 7.377 1.00 44.12 179 SER A CA 1
ATOM 1261 C C . SER A 1 179 ? -0.209 24.123 6.452 1.00 44.12 179 SER A C 1
ATOM 1263 O O . SER A 1 179 ? 0.618 23.285 6.113 1.00 44.12 179 SER A O 1
ATOM 1265 N N . SER A 1 180 ? -1.458 24.067 5.974 1.00 46.81 180 SER A N 1
ATOM 1266 C CA . SER A 1 180 ? -1.928 22.933 5.153 1.00 46.81 180 SER A CA 1
ATOM 1267 C C . SER A 1 180 ? -1.456 22.994 3.696 1.00 46.81 180 SER A C 1
ATOM 1269 O O . SER A 1 180 ? -1.106 21.976 3.102 1.00 46.81 180 SER A O 1
ATOM 1271 N N . ARG A 1 181 ? -1.408 24.202 3.122 1.00 47.22 181 ARG A N 1
ATOM 1272 C CA . ARG A 1 181 ? -1.066 24.434 1.709 1.00 47.22 181 ARG A CA 1
ATOM 1273 C C . ARG A 1 181 ? 0.414 24.174 1.409 1.00 47.22 181 ARG A C 1
ATOM 1275 O O . ARG A 1 181 ? 0.761 23.802 0.292 1.00 47.22 181 ARG A O 1
ATOM 1282 N N . THR A 1 182 ? 1.281 24.360 2.403 1.00 59.88 182 THR A N 1
ATOM 1283 C CA . THR A 1 182 ? 2.725 24.114 2.306 1.00 59.88 182 THR A CA 1
ATOM 1284 C C . THR A 1 182 ? 3.034 22.619 2.370 1.00 59.88 182 THR A C 1
ATOM 1286 O O . THR A 1 182 ? 3.780 22.123 1.533 1.00 59.88 182 THR A O 1
ATOM 1289 N N . GLU A 1 183 ? 2.387 21.862 3.254 1.00 59.22 183 GLU A N 1
ATOM 1290 C CA . GLU A 1 183 ? 2.609 20.417 3.399 1.00 59.22 183 GLU A CA 1
ATOM 1291 C C . GLU A 1 183 ? 2.109 19.601 2.194 1.00 59.22 183 GLU A C 1
ATOM 1293 O O . GLU A 1 183 ? 2.812 18.716 1.702 1.00 59.22 183 GLU A O 1
ATOM 1298 N N . GLU A 1 184 ? 0.939 19.938 1.643 1.00 62.03 184 GLU A N 1
ATOM 1299 C CA . GLU A 1 184 ? 0.455 19.328 0.395 1.00 62.03 184 GLU A CA 1
ATOM 1300 C C . GLU A 1 184 ? 1.424 19.611 -0.769 1.00 62.03 184 GLU A C 1
ATOM 1302 O O . GLU A 1 184 ? 1.733 18.727 -1.576 1.00 62.03 184 GLU A O 1
ATOM 1307 N N . SER A 1 185 ? 2.009 20.816 -0.795 1.00 74.50 185 SER A N 1
ATOM 1308 C CA . SER A 1 185 ? 3.038 21.181 -1.773 1.00 74.50 185 SER A CA 1
ATOM 1309 C C . SER A 1 185 ? 4.350 20.402 -1.582 1.00 74.50 185 SER A C 1
ATOM 1311 O O . SER A 1 185 ? 5.005 20.047 -2.570 1.00 74.50 185 SER A O 1
ATOM 1313 N N . GLU A 1 186 ? 4.711 20.058 -0.340 1.00 85.06 186 GLU A N 1
ATOM 1314 C CA . GLU A 1 186 ? 5.888 19.246 -0.023 1.00 85.06 186 GLU A CA 1
ATOM 1315 C C . GLU A 1 186 ? 5.706 17.783 -0.412 1.00 85.06 186 GLU A C 1
ATOM 1317 O O . GLU A 1 186 ? 6.609 17.201 -1.019 1.00 85.06 186 GLU A O 1
ATOM 1322 N N . VAL A 1 187 ? 4.550 17.183 -0.116 1.00 85.06 187 VAL A N 1
ATOM 1323 C CA . VAL A 1 187 ? 4.258 15.804 -0.527 1.00 85.06 187 VAL A CA 1
ATOM 1324 C C . VAL A 1 187 ? 4.256 15.705 -2.049 1.00 85.06 187 VAL A C 1
ATOM 1326 O O . VAL A 1 187 ? 4.930 14.837 -2.605 1.00 85.06 187 VAL A O 1
ATOM 1329 N N . ALA A 1 188 ? 3.615 16.649 -2.743 1.00 86.44 188 ALA A N 1
ATOM 1330 C CA . ALA A 1 188 ? 3.650 16.705 -4.202 1.00 86.44 188 ALA A CA 1
ATOM 1331 C C . ALA A 1 188 ? 5.088 16.844 -4.742 1.00 86.44 188 ALA A C 1
ATOM 1333 O O . ALA A 1 188 ? 5.449 16.219 -5.745 1.00 86.44 188 ALA A O 1
ATOM 1334 N N . ARG A 1 189 ? 5.948 17.624 -4.069 1.00 90.62 189 ARG A N 1
ATOM 1335 C CA . ARG A 1 189 ? 7.378 17.727 -4.404 1.00 90.62 189 ARG A CA 1
ATOM 1336 C C . ARG A 1 189 ? 8.097 16.389 -4.219 1.00 90.62 189 ARG A C 1
ATOM 1338 O O . ARG A 1 189 ? 8.815 15.975 -5.129 1.00 90.62 189 ARG A O 1
ATOM 1345 N N . ARG A 1 190 ? 7.884 15.697 -3.095 1.00 91.56 190 ARG A N 1
ATOM 1346 C CA . ARG A 1 190 ? 8.475 14.377 -2.812 1.00 91.56 190 ARG A CA 1
ATOM 1347 C C . ARG A 1 190 ? 8.017 13.328 -3.828 1.00 91.56 190 ARG A C 1
ATOM 1349 O O . ARG A 1 190 ? 8.852 12.596 -4.342 1.00 91.56 190 ARG A O 1
ATOM 1356 N N . VAL A 1 191 ? 6.741 13.315 -4.212 1.00 92.56 191 VAL A N 1
ATOM 1357 C CA . VAL A 1 191 ? 6.211 12.427 -5.263 1.00 92.56 191 VAL A CA 1
ATOM 1358 C C . VAL A 1 191 ? 6.892 12.677 -6.614 1.00 92.56 191 VAL A C 1
ATOM 1360 O O . VAL A 1 191 ? 7.296 11.732 -7.290 1.00 92.56 191 VAL A O 1
ATOM 1363 N N . ARG A 1 192 ? 7.092 13.943 -7.009 1.00 92.12 192 ARG A N 1
ATOM 1364 C CA . ARG A 1 192 ? 7.850 14.263 -8.233 1.00 92.12 192 ARG A CA 1
ATOM 1365 C C . ARG A 1 192 ? 9.298 13.783 -8.152 1.00 92.12 192 ARG A C 1
ATOM 1367 O O . ARG A 1 192 ? 9.820 13.271 -9.139 1.00 92.12 192 ARG A O 1
ATOM 1374 N N . MET A 1 193 ? 9.944 13.944 -6.997 1.00 93.31 193 MET A N 1
ATOM 1375 C CA . MET A 1 193 ? 11.307 13.450 -6.782 1.00 93.31 193 MET A CA 1
ATOM 1376 C C . MET A 1 193 ? 11.381 11.927 -6.842 1.00 93.31 193 MET A C 1
ATOM 1378 O O . MET A 1 193 ? 12.292 11.413 -7.480 1.00 93.31 193 MET A O 1
ATOM 1382 N N . PHE A 1 194 ? 10.410 11.223 -6.256 1.00 95.00 194 PHE A N 1
ATOM 1383 C CA . PHE A 1 194 ? 10.305 9.768 -6.326 1.00 95.00 194 PHE A CA 1
ATOM 1384 C C . PHE A 1 194 ? 10.343 9.293 -7.783 1.00 95.00 194 PHE A C 1
ATOM 1386 O O . PHE A 1 194 ? 11.289 8.606 -8.164 1.00 95.00 194 PHE A O 1
ATOM 1393 N N . TRP A 1 195 ? 9.407 9.752 -8.622 1.00 94.81 195 TRP A N 1
ATOM 1394 C CA . TRP A 1 195 ? 9.319 9.326 -10.025 1.00 94.81 195 TRP A CA 1
ATOM 1395 C C . TRP A 1 195 ? 10.543 9.702 -10.866 1.00 94.81 195 TRP A C 1
ATOM 1397 O O . TRP A 1 195 ? 10.909 8.945 -11.761 1.00 94.81 195 TRP A O 1
ATOM 1407 N N . ARG A 1 196 ? 11.183 10.845 -10.583 1.00 91.31 196 ARG A N 1
ATOM 1408 C CA . ARG A 1 196 ? 12.434 11.262 -11.247 1.00 91.31 196 ARG A CA 1
ATOM 1409 C C . ARG A 1 196 ? 13.642 10.439 -10.815 1.00 91.31 196 ARG A C 1
ATOM 1411 O O . ARG A 1 196 ? 14.609 10.354 -11.559 1.00 91.31 196 ARG A O 1
ATOM 1418 N N . SER A 1 197 ? 13.601 9.897 -9.603 1.00 91.19 197 SER A N 1
ATOM 1419 C CA . SER A 1 197 ? 14.685 9.099 -9.042 1.00 91.19 197 SER A CA 1
ATOM 1420 C C . SER A 1 197 ? 14.584 7.620 -9.406 1.00 91.19 197 SER A C 1
ATOM 1422 O O . SER A 1 197 ? 15.534 6.887 -9.175 1.00 91.19 197 SER A O 1
ATOM 1424 N N . LEU A 1 198 ? 13.465 7.140 -9.953 1.00 90.81 198 LEU A N 1
ATOM 1425 C CA . LEU A 1 198 ? 13.369 5.748 -10.392 1.00 90.81 198 LEU A CA 1
ATOM 1426 C C . LEU A 1 198 ? 14.260 5.503 -11.614 1.00 90.81 198 LEU A C 1
ATOM 1428 O O . LEU A 1 198 ? 14.265 6.284 -12.561 1.00 90.81 198 LEU A O 1
ATOM 1432 N N . GLY A 1 199 ? 15.014 4.407 -11.583 1.00 85.44 199 GLY A N 1
ATOM 1433 C CA . GLY A 1 199 ? 15.888 4.000 -12.676 1.00 85.44 199 GLY A CA 1
ATOM 1434 C C . GLY A 1 199 ? 16.999 3.052 -12.215 1.00 85.44 199 GLY A C 1
ATOM 1435 O O . GLY A 1 199 ? 17.235 2.937 -11.010 1.00 85.44 199 GLY A O 1
ATOM 1436 N N . PRO A 1 200 ? 17.712 2.423 -13.164 1.00 81.62 200 PRO A N 1
ATOM 1437 C CA . PRO A 1 200 ? 18.678 1.355 -12.887 1.00 81.62 200 PRO A CA 1
ATOM 1438 C C . PRO A 1 200 ? 19.920 1.830 -12.125 1.00 81.62 200 PRO A C 1
ATOM 1440 O O . PRO A 1 200 ? 20.532 1.060 -11.398 1.00 81.62 200 PRO A O 1
ATOM 1443 N N . ASN A 1 201 ? 20.273 3.112 -12.249 1.00 84.62 201 ASN A N 1
ATOM 1444 C CA . ASN A 1 201 ? 21.458 3.689 -11.602 1.00 84.62 201 ASN A CA 1
ATOM 1445 C C . ASN A 1 201 ? 21.185 4.192 -10.179 1.00 84.62 201 ASN A C 1
ATOM 1447 O O . ASN A 1 201 ? 22.042 4.823 -9.565 1.00 84.62 201 ASN A O 1
ATOM 1451 N N . SER A 1 202 ? 19.971 3.996 -9.674 1.00 86.50 202 SER A N 1
ATOM 1452 C CA . SER A 1 202 ? 19.626 4.404 -8.322 1.00 86.50 202 SER A CA 1
ATOM 1453 C C . SER A 1 202 ? 19.844 3.298 -7.315 1.00 86.50 202 SER A C 1
ATOM 1455 O O . SER A 1 202 ? 19.574 2.134 -7.597 1.00 86.50 202 SER A O 1
ATOM 1457 N N . GLU A 1 203 ? 20.222 3.685 -6.097 1.00 91.06 203 GLU A N 1
ATOM 1458 C CA . GLU A 1 203 ? 20.208 2.762 -4.969 1.00 91.06 203 GLU A CA 1
ATOM 1459 C C . GLU A 1 203 ? 18.788 2.207 -4.772 1.00 91.06 203 GLU A C 1
ATOM 1461 O O . GLU A 1 203 ? 17.808 2.953 -4.647 1.00 91.06 203 GLU A O 1
ATOM 1466 N N . ALA A 1 204 ? 18.691 0.880 -4.794 1.00 94.94 204 ALA A N 1
ATOM 1467 C CA . ALA A 1 204 ? 17.446 0.160 -4.606 1.00 94.94 204 ALA A CA 1
ATOM 1468 C C . ALA A 1 204 ? 17.022 0.238 -3.128 1.00 94.94 204 ALA A C 1
ATOM 1470 O O . ALA A 1 204 ? 17.810 -0.139 -2.255 1.00 94.94 204 ALA A O 1
ATOM 1471 N N . PRO A 1 205 ? 15.800 0.706 -2.818 1.00 96.75 205 PRO A N 1
ATOM 1472 C CA . PRO A 1 205 ? 15.325 0.761 -1.444 1.00 96.75 205 PRO A CA 1
ATOM 1473 C C . PRO A 1 205 ? 15.075 -0.649 -0.906 1.00 96.75 205 PRO A C 1
ATOM 1475 O O . PRO A 1 205 ? 14.753 -1.573 -1.657 1.00 96.75 205 PRO A O 1
ATOM 1478 N N . VAL A 1 206 ? 15.186 -0.792 0.412 1.00 97.75 206 VAL A N 1
ATOM 1479 C CA . VAL A 1 206 ? 14.795 -2.004 1.136 1.00 97.75 206 VAL A CA 1
ATOM 1480 C C . VAL A 1 206 ? 13.392 -1.809 1.702 1.00 97.75 206 VAL A C 1
ATOM 1482 O O . VAL A 1 206 ? 13.050 -0.739 2.199 1.00 97.75 206 VAL A O 1
ATOM 1485 N N . TYR A 1 207 ? 12.563 -2.839 1.629 1.00 98.06 207 TYR A N 1
ATOM 1486 C CA . TYR A 1 207 ? 11.192 -2.829 2.106 1.00 98.06 207 TYR A CA 1
ATOM 1487 C C . TYR A 1 207 ? 10.958 -4.057 2.984 1.00 98.06 207 TYR A C 1
ATOM 1489 O O . TYR A 1 207 ? 11.116 -5.188 2.533 1.00 98.06 207 TYR A O 1
ATOM 1497 N N . GLY A 1 208 ? 10.617 -3.846 4.256 1.00 96.88 208 GLY A N 1
ATOM 1498 C CA . GLY A 1 208 ? 10.199 -4.928 5.143 1.00 96.88 208 GLY A CA 1
ATOM 1499 C C . GLY A 1 208 ? 8.743 -5.262 4.864 1.00 96.88 208 GLY A C 1
ATOM 1500 O O . GLY A 1 208 ? 7.863 -4.684 5.496 1.00 96.88 208 GLY A O 1
ATOM 1501 N N . ALA A 1 209 ? 8.493 -6.109 3.871 1.00 93.06 209 ALA A N 1
ATOM 1502 C CA . ALA A 1 209 ? 7.151 -6.498 3.455 1.00 93.06 209 ALA A CA 1
ATOM 1503 C C . ALA A 1 209 ? 6.700 -7.803 4.121 1.00 93.06 209 ALA A C 1
ATOM 1505 O O . ALA A 1 209 ? 7.519 -8.557 4.643 1.00 93.06 209 ALA A O 1
ATOM 1506 N N . ASP A 1 210 ? 5.387 -8.034 4.103 1.00 92.75 210 ASP A N 1
ATOM 1507 C CA . ASP A 1 210 ? 4.744 -9.326 4.373 1.00 92.75 210 ASP A CA 1
ATOM 1508 C C . ASP A 1 210 ? 5.150 -9.985 5.706 1.00 92.75 210 ASP A C 1
ATOM 1510 O O . ASP A 1 210 ? 5.170 -11.205 5.863 1.00 92.75 210 ASP A O 1
ATOM 1514 N N . THR A 1 211 ? 5.456 -9.160 6.712 1.00 94.44 211 THR A N 1
ATOM 1515 C CA . THR A 1 211 ? 5.768 -9.639 8.060 1.00 94.44 211 THR A CA 1
ATOM 1516 C C . THR A 1 211 ? 4.467 -9.981 8.775 1.00 94.44 211 THR A C 1
ATOM 1518 O O . THR A 1 211 ? 3.666 -9.093 9.055 1.00 94.44 211 THR A O 1
ATOM 1521 N N . LEU A 1 212 ? 4.236 -11.257 9.081 1.00 93.19 212 LEU A N 1
ATOM 1522 C CA . LEU A 1 212 ? 3.029 -11.685 9.790 1.00 93.19 212 LEU A CA 1
ATOM 1523 C C . LEU A 1 212 ? 2.957 -11.072 11.191 1.00 93.19 212 LEU A C 1
ATOM 1525 O O . LEU A 1 212 ? 3.918 -11.133 11.957 1.00 93.19 212 LEU A O 1
ATOM 1529 N N . GLY A 1 213 ? 1.798 -10.512 11.536 1.00 91.44 213 GLY A N 1
ATOM 1530 C CA . GLY A 1 213 ? 1.550 -9.956 12.862 1.00 91.44 213 GLY A CA 1
ATOM 1531 C C . GLY A 1 213 ? 0.636 -8.738 12.846 1.00 91.44 213 GLY A C 1
ATOM 1532 O O . GLY A 1 213 ? 0.208 -8.251 11.801 1.00 91.44 213 GLY A O 1
ATOM 1533 N N . THR A 1 214 ? 0.336 -8.231 14.038 1.00 91.12 214 THR A N 1
ATOM 1534 C CA . THR A 1 214 ? -0.460 -7.018 14.226 1.00 91.12 214 THR A CA 1
ATOM 1535 C C . THR A 1 214 ? 0.162 -6.128 15.290 1.00 91.12 214 THR A C 1
ATOM 1537 O O . THR A 1 214 ? 0.775 -6.599 16.244 1.00 91.12 214 THR A O 1
ATOM 1540 N N . LEU A 1 215 ? -0.010 -4.820 15.117 1.00 89.50 215 LEU A N 1
ATOM 1541 C CA . LEU A 1 215 ? 0.319 -3.808 16.119 1.00 89.50 215 LEU A CA 1
ATOM 1542 C C . LEU A 1 215 ? -0.944 -3.197 16.739 1.00 89.50 215 LEU A C 1
ATOM 1544 O O . LEU A 1 215 ? -0.858 -2.205 17.458 1.00 89.50 215 LEU A O 1
ATOM 1548 N N . PHE A 1 216 ? -2.123 -3.740 16.441 1.00 88.06 216 PHE A N 1
ATOM 1549 C CA . PHE A 1 216 ? -3.338 -3.378 17.163 1.00 88.06 216 PHE A CA 1
ATOM 1550 C C . PHE A 1 216 ? -3.263 -3.933 18.586 1.00 88.06 216 PHE A C 1
ATOM 1552 O O . PHE A 1 216 ? -2.764 -5.039 18.796 1.00 88.06 216 PHE A O 1
ATOM 1559 N N . ALA A 1 217 ? -3.706 -3.144 19.564 1.00 80.38 217 ALA A N 1
ATOM 1560 C CA . ALA A 1 217 ? -3.812 -3.614 20.938 1.00 80.38 217 ALA A CA 1
ATOM 1561 C C . ALA A 1 217 ? -4.885 -4.711 21.056 1.00 80.38 217 ALA A C 1
ATOM 1563 O O . ALA A 1 217 ? -5.844 -4.749 20.286 1.00 80.38 217 ALA A O 1
ATOM 1564 N N . GLU A 1 218 ? -4.735 -5.588 22.047 1.00 74.81 218 GLU A N 1
ATOM 1565 C CA . GLU A 1 218 ? -5.763 -6.573 22.409 1.00 74.81 218 GLU A CA 1
ATOM 1566 C C . GLU A 1 218 ? -6.842 -5.981 23.340 1.00 74.81 218 GLU A C 1
ATOM 1568 O O . GLU A 1 218 ? -7.572 -6.731 23.977 1.00 74.81 218 GLU A O 1
ATOM 1573 N N . ASP A 1 219 ? -6.934 -4.650 23.442 1.00 68.31 219 ASP A N 1
ATOM 1574 C CA . ASP A 1 219 ? -7.850 -3.952 24.349 1.00 68.31 219 ASP A CA 1
ATOM 1575 C C . ASP A 1 219 ? -9.295 -3.851 23.815 1.00 68.31 219 ASP A C 1
ATOM 1577 O O . ASP A 1 219 ? -9.602 -4.232 22.685 1.00 68.31 219 ASP A O 1
ATOM 1581 N N . ASP A 1 220 ? -10.195 -3.323 24.655 1.00 54.41 220 ASP A N 1
ATOM 1582 C CA . ASP A 1 220 ? -11.646 -3.247 24.413 1.00 54.41 220 ASP A CA 1
ATOM 1583 C C . ASP A 1 220 ? -12.052 -2.341 23.228 1.00 54.41 220 ASP A C 1
ATOM 1585 O O . ASP A 1 220 ? -13.234 -2.239 22.892 1.00 54.41 220 ASP A O 1
ATOM 1589 N N . ASN A 1 221 ? -11.105 -1.659 22.574 1.00 61.59 221 ASN A N 1
ATOM 1590 C CA . ASN A 1 221 ? -11.376 -0.807 21.418 1.00 61.59 221 ASN A CA 1
ATOM 1591 C C . ASN A 1 221 ? -11.205 -1.587 20.101 1.00 61.59 221 ASN A C 1
ATOM 1593 O O . ASN A 1 221 ? -10.407 -1.217 19.240 1.00 61.59 221 ASN A O 1
ATOM 1597 N N . ASP A 1 222 ? -11.980 -2.662 19.943 1.00 69.06 222 ASP A N 1
ATOM 1598 C CA . ASP A 1 222 ? -11.873 -3.607 18.815 1.00 69.06 222 ASP A CA 1
ATOM 1599 C C . ASP A 1 222 ? -12.465 -3.073 17.494 1.00 69.06 222 ASP A C 1
ATOM 1601 O O . ASP A 1 222 ? -12.362 -3.697 16.435 1.00 69.06 222 ASP A O 1
ATOM 1605 N N . ALA A 1 223 ? -13.075 -1.883 17.528 1.00 79.69 223 ALA A N 1
ATOM 1606 C CA . ALA A 1 223 ? -13.593 -1.227 16.339 1.00 79.69 223 ALA A CA 1
ATOM 1607 C C . ALA A 1 223 ? -12.453 -0.995 15.331 1.00 79.69 223 ALA A C 1
ATOM 1609 O O . ALA A 1 223 ? -11.497 -0.272 15.616 1.00 79.69 223 ALA A O 1
ATOM 1610 N N . TRP A 1 224 ? -12.588 -1.586 14.138 1.00 91.25 224 TRP A N 1
ATOM 1611 C CA . TRP A 1 224 ? -11.626 -1.496 13.030 1.00 91.25 224 TRP A CA 1
ATOM 1612 C C . TRP A 1 224 ? -10.266 -2.162 13.289 1.00 91.25 224 TRP A C 1
ATOM 1614 O O . TRP A 1 224 ? -9.280 -1.830 12.625 1.00 91.25 224 TRP A O 1
ATOM 1624 N N . ASN A 1 225 ? -10.195 -3.131 14.208 1.00 91.56 225 ASN A N 1
ATOM 1625 C CA . ASN A 1 225 ? -9.006 -3.963 14.354 1.00 91.56 225 ASN A CA 1
ATOM 1626 C C . ASN A 1 225 ? -8.782 -4.805 13.090 1.00 91.56 225 ASN A C 1
ATOM 1628 O O . ASN A 1 225 ? -9.554 -5.716 12.798 1.00 91.56 225 ASN A O 1
ATOM 1632 N N . VAL A 1 226 ? -7.706 -4.521 12.348 1.00 91.12 226 VAL A N 1
ATOM 1633 C CA . VAL A 1 226 ? -7.400 -5.190 11.068 1.00 91.12 226 VAL A CA 1
ATOM 1634 C C . VAL A 1 226 ? -7.243 -6.705 11.235 1.00 91.12 226 VAL A C 1
ATOM 1636 O O . VAL A 1 226 ? -7.574 -7.455 10.323 1.00 91.12 226 VAL A O 1
ATOM 1639 N N . GLY A 1 227 ? -6.795 -7.172 12.405 1.00 88.25 227 GLY A N 1
ATOM 1640 C CA . GLY A 1 227 ? -6.679 -8.603 12.688 1.00 88.25 227 GLY A CA 1
ATOM 1641 C C . GLY A 1 227 ? -8.010 -9.306 12.970 1.00 88.25 227 GLY A C 1
ATOM 1642 O O . GLY A 1 227 ? -8.039 -10.532 12.996 1.00 88.25 227 GLY A O 1
ATOM 1643 N N . ARG A 1 228 ? -9.096 -8.557 13.209 1.00 87.81 228 ARG A N 1
ATOM 1644 C CA . ARG A 1 228 ? -10.401 -9.080 13.653 1.00 87.81 228 ARG A CA 1
ATOM 1645 C C . ARG A 1 228 ? -11.586 -8.326 13.037 1.00 87.81 228 ARG A C 1
ATOM 1647 O O . ARG A 1 228 ? -12.610 -8.125 13.682 1.00 87.81 228 ARG A O 1
ATOM 1654 N N . LEU A 1 229 ? -11.482 -7.912 11.774 1.00 89.75 229 LEU A N 1
ATOM 1655 C CA . LEU A 1 229 ? -12.574 -7.197 11.105 1.00 89.75 229 LEU A CA 1
ATOM 1656 C C . LEU A 1 229 ? -13.803 -8.088 10.938 1.00 89.75 229 LEU A C 1
ATOM 1658 O O . LEU A 1 229 ? -13.713 -9.113 10.259 1.00 89.75 229 LEU A O 1
ATOM 1662 N N . ASP A 1 230 ? -14.937 -7.666 11.501 1.00 86.44 230 ASP A N 1
ATOM 1663 C CA . ASP A 1 230 ? -16.249 -8.313 11.364 1.00 86.44 230 ASP A CA 1
ATOM 1664 C C . ASP A 1 230 ? -16.695 -8.339 9.891 1.00 86.44 230 ASP A C 1
ATOM 1666 O O . ASP A 1 230 ? -17.337 -7.422 9.384 1.00 86.44 230 ASP A O 1
ATOM 1670 N N . THR A 1 231 ? -16.265 -9.370 9.167 1.00 89.50 231 THR A N 1
ATOM 1671 C CA . THR A 1 231 ? -16.514 -9.573 7.738 1.00 89.50 231 THR A CA 1
ATOM 1672 C C . THR A 1 231 ? -16.756 -11.049 7.467 1.00 89.50 231 THR A C 1
ATOM 1674 O O . THR A 1 231 ? -16.339 -11.922 8.229 1.00 89.50 231 THR A O 1
ATOM 1677 N N . ILE A 1 232 ? -17.368 -11.353 6.321 1.00 90.44 232 ILE A N 1
ATOM 1678 C CA . ILE A 1 232 ? -17.618 -12.740 5.913 1.00 90.44 232 ILE A CA 1
ATOM 1679 C C . ILE A 1 232 ? -16.326 -13.552 5.708 1.00 90.44 232 ILE A C 1
ATOM 1681 O O . ILE A 1 232 ? -16.366 -14.778 5.777 1.00 90.44 232 ILE A O 1
ATOM 1685 N N . LEU A 1 233 ? -15.169 -12.898 5.521 1.00 88.69 233 LEU A N 1
ATOM 1686 C CA . LEU A 1 233 ? -13.875 -13.580 5.415 1.00 88.69 233 LEU A CA 1
ATOM 1687 C C . LEU A 1 233 ? -13.512 -14.344 6.693 1.00 88.69 233 LEU A C 1
ATOM 1689 O O . LEU A 1 233 ? -12.809 -15.344 6.604 1.00 88.69 233 LEU A O 1
ATOM 1693 N N . GLN A 1 234 ? -14.048 -13.958 7.855 1.00 81.75 234 GLN A N 1
ATOM 1694 C CA . GLN A 1 234 ? -13.860 -14.711 9.101 1.00 81.75 234 GLN A CA 1
ATOM 1695 C C . GLN A 1 234 ? -14.505 -16.105 9.069 1.00 81.75 234 GLN A C 1
ATOM 1697 O O . GLN A 1 234 ? -14.126 -16.980 9.844 1.00 81.75 234 GLN A O 1
ATOM 1702 N N . LEU A 1 235 ? -15.469 -16.344 8.170 1.00 87.06 235 LEU A N 1
ATOM 1703 C CA . LEU A 1 235 ? -16.071 -17.668 7.996 1.00 87.06 235 LEU A CA 1
ATOM 1704 C C . LEU A 1 235 ? -15.131 -18.644 7.275 1.00 87.06 235 LEU A C 1
ATOM 1706 O O . LEU A 1 235 ? -15.350 -19.859 7.324 1.00 87.06 235 LEU A O 1
ATOM 1710 N N . LEU A 1 236 ? -14.083 -18.140 6.612 1.00 86.56 236 LEU A N 1
ATOM 1711 C CA . LEU A 1 236 ? -13.047 -18.977 6.025 1.00 86.56 236 LEU A CA 1
ATOM 1712 C C . LEU A 1 236 ? -12.221 -19.591 7.157 1.00 86.56 236 LEU A C 1
ATOM 1714 O O . LEU A 1 236 ? -11.406 -18.928 7.789 1.00 86.56 236 LEU A O 1
ATOM 1718 N N . LYS A 1 237 ? -12.375 -20.898 7.379 1.00 78.62 237 LYS A N 1
ATOM 1719 C CA . LYS A 1 237 ? -11.592 -21.668 8.366 1.00 78.62 237 LYS A CA 1
ATOM 1720 C C . LYS A 1 237 ? -10.132 -21.907 7.938 1.00 78.62 237 LYS A C 1
ATOM 1722 O O . LYS A 1 237 ? -9.509 -22.867 8.382 1.00 78.62 237 LYS A O 1
ATOM 1727 N N . ALA A 1 238 ? -9.606 -21.076 7.042 1.00 84.69 238 ALA A N 1
ATOM 1728 C CA . ALA A 1 238 ? -8.268 -21.186 6.484 1.00 84.69 238 ALA A CA 1
ATOM 1729 C C . ALA A 1 238 ? -7.420 -19.989 6.923 1.00 84.69 238 ALA A C 1
ATOM 1731 O O . ALA A 1 238 ? -7.830 -18.833 6.798 1.00 84.69 238 ALA A O 1
ATOM 1732 N N . ASN A 1 239 ? -6.215 -20.282 7.407 1.00 84.56 239 ASN A N 1
ATOM 1733 C CA . ASN A 1 239 ? -5.206 -19.270 7.669 1.00 84.56 239 ASN A CA 1
ATOM 1734 C C . ASN A 1 239 ? -4.485 -18.956 6.351 1.00 84.56 239 ASN A C 1
ATOM 1736 O O . ASN A 1 239 ? -3.707 -19.770 5.855 1.00 84.56 239 ASN A O 1
ATOM 1740 N N . LEU A 1 240 ? -4.812 -17.805 5.769 1.00 89.50 240 LEU A N 1
ATOM 1741 C CA . LEU A 1 240 ? -4.257 -17.313 4.518 1.00 89.50 240 LEU A CA 1
ATOM 1742 C C . LEU A 1 240 ? -3.482 -16.019 4.820 1.00 89.50 240 LEU A C 1
ATOM 1744 O O . LEU A 1 240 ? -4.116 -14.969 4.988 1.00 89.50 240 LEU A O 1
ATOM 1748 N N . PRO A 1 241 ? -2.136 -16.084 4.895 1.00 89.44 241 PRO A N 1
ATOM 1749 C CA . PRO A 1 241 ? -1.254 -14.929 5.042 1.00 89.44 241 PRO A CA 1
ATOM 1750 C C . PRO A 1 241 ? -1.671 -13.746 4.170 1.00 89.44 241 PRO A C 1
ATOM 1752 O O . PRO A 1 241 ? -1.799 -13.887 2.957 1.00 89.44 241 PRO A O 1
ATOM 1755 N N . GLY A 1 242 ? -1.924 -12.588 4.786 1.00 86.62 242 GLY A N 1
ATOM 1756 C CA . GLY A 1 242 ? -2.299 -11.368 4.068 1.00 86.62 242 GLY A CA 1
ATOM 1757 C C . GLY A 1 242 ? -3.760 -11.243 3.659 1.00 86.62 242 GLY A C 1
ATOM 1758 O O . GLY A 1 242 ? -4.177 -10.148 3.294 1.00 86.62 242 GLY A O 1
ATOM 1759 N N . ILE A 1 243 ? -4.537 -12.327 3.738 1.00 90.31 243 ILE A N 1
ATOM 1760 C CA . ILE A 1 243 ? -5.966 -12.336 3.400 1.00 90.31 243 ILE A CA 1
ATOM 1761 C C . ILE A 1 243 ? -6.802 -12.416 4.676 1.00 90.31 243 ILE A C 1
ATOM 1763 O O . ILE A 1 243 ? -7.616 -11.535 4.939 1.00 90.31 243 ILE A O 1
ATOM 1767 N N . THR A 1 244 ? -6.603 -13.465 5.480 1.00 89.25 244 THR A N 1
ATOM 1768 C CA . THR A 1 244 ? -7.316 -13.658 6.756 1.00 89.25 244 THR A CA 1
ATOM 1769 C C . THR A 1 244 ? -6.451 -13.336 7.970 1.00 89.25 244 THR A C 1
ATOM 1771 O O . THR A 1 244 ? -6.976 -13.221 9.075 1.00 89.25 244 THR A O 1
ATOM 1774 N N . THR A 1 245 ? -5.144 -13.130 7.777 1.00 90.50 245 THR A N 1
ATOM 1775 C CA . THR A 1 245 ? -4.225 -12.690 8.832 1.00 90.50 245 THR A CA 1
ATOM 1776 C C . THR A 1 245 ? -3.510 -11.393 8.463 1.00 90.50 245 THR A C 1
ATOM 1778 O O . THR A 1 245 ? -3.044 -11.257 7.328 1.00 90.50 245 THR A O 1
ATOM 1781 N N . PRO A 1 246 ? -3.349 -10.461 9.418 1.00 92.88 246 PRO A N 1
ATOM 1782 C CA . PRO A 1 246 ? -2.727 -9.170 9.163 1.00 92.88 246 PRO A CA 1
ATOM 1783 C C . PRO A 1 246 ? -1.231 -9.298 8.853 1.00 92.88 246 PRO A C 1
ATOM 1785 O O . PRO A 1 246 ? -0.536 -10.183 9.363 1.00 92.88 246 PRO A O 1
ATOM 1788 N N . MET A 1 247 ? -0.747 -8.369 8.028 1.00 95.25 247 MET A N 1
ATOM 1789 C CA . MET A 1 247 ? 0.668 -8.202 7.704 1.00 95.25 247 MET A CA 1
ATOM 1790 C C . MET A 1 247 ? 1.140 -6.794 8.063 1.00 95.25 247 MET A C 1
ATOM 1792 O O . MET A 1 247 ? 0.421 -5.804 7.904 1.00 95.25 247 MET A O 1
ATOM 1796 N N . LEU A 1 248 ? 2.378 -6.716 8.534 1.00 95.69 248 LEU A N 1
ATOM 1797 C CA . LEU A 1 248 ? 3.098 -5.496 8.842 1.00 95.69 248 LEU A CA 1
ATOM 1798 C C . LEU A 1 248 ? 4.051 -5.151 7.703 1.00 95.69 248 LEU A C 1
ATOM 1800 O O . LEU A 1 248 ? 4.680 -6.018 7.096 1.00 95.69 248 LEU A O 1
ATOM 1804 N N . TYR A 1 249 ? 4.171 -3.847 7.461 1.00 96.88 249 TYR A N 1
ATOM 1805 C CA . TYR A 1 249 ? 5.015 -3.289 6.416 1.00 96.88 249 TYR A CA 1
ATOM 1806 C C . TYR A 1 249 ? 5.895 -2.173 6.978 1.00 96.88 249 TYR A C 1
ATOM 1808 O O . TYR A 1 249 ? 5.388 -1.135 7.409 1.00 96.88 249 TYR A O 1
ATOM 1816 N N . ALA A 1 250 ? 7.211 -2.355 6.913 1.00 97.06 250 ALA A N 1
ATOM 1817 C CA . ALA A 1 250 ? 8.212 -1.353 7.257 1.00 97.06 250 ALA A CA 1
ATOM 1818 C C . ALA A 1 250 ? 8.754 -0.706 5.975 1.00 97.06 250 ALA A C 1
ATOM 1820 O O . ALA A 1 250 ? 9.464 -1.337 5.196 1.00 97.06 250 ALA A O 1
ATOM 1821 N N . GLY A 1 251 ? 8.376 0.551 5.735 1.00 96.69 251 GLY A N 1
ATOM 1822 C CA . GLY A 1 251 ? 8.781 1.318 4.555 1.00 96.69 251 GLY A CA 1
ATOM 1823 C C . GLY A 1 251 ? 9.928 2.285 4.832 1.00 96.69 251 GLY A C 1
ATOM 1824 O O . GLY A 1 251 ? 10.024 2.846 5.920 1.00 96.69 251 GLY A O 1
ATOM 1825 N N . MET A 1 252 ? 10.746 2.534 3.811 1.00 96.12 252 MET A N 1
ATOM 1826 C CA . MET A 1 252 ? 11.726 3.624 3.777 1.00 96.12 252 MET A CA 1
ATOM 1827 C C . MET A 1 252 ? 11.503 4.529 2.560 1.00 96.12 252 MET A C 1
ATOM 1829 O O . MET A 1 252 ? 10.653 4.248 1.706 1.00 96.12 252 MET A O 1
ATOM 1833 N N . TRP A 1 253 ? 12.271 5.616 2.448 1.00 95.62 253 TRP A N 1
ATOM 1834 C CA . TRP A 1 253 ? 12.248 6.463 1.253 1.00 95.62 253 TRP A CA 1
ATOM 1835 C C . TRP A 1 253 ? 12.416 5.621 -0.022 1.00 95.62 253 TRP A C 1
ATOM 1837 O O . TRP A 1 253 ? 13.283 4.756 -0.092 1.00 95.62 253 TRP A O 1
ATOM 1847 N N . ARG A 1 254 ? 11.565 5.887 -1.020 1.00 94.94 254 ARG A N 1
ATOM 1848 C CA . ARG A 1 254 ? 11.429 5.146 -2.288 1.00 94.94 254 ARG A CA 1
ATOM 1849 C C . ARG A 1 254 ? 10.919 3.715 -2.212 1.00 94.94 254 ARG A C 1
ATOM 1851 O O . ARG A 1 254 ? 10.651 3.188 -3.283 1.00 94.94 254 ARG A O 1
ATOM 1858 N N . SER A 1 255 ? 10.742 3.100 -1.043 1.00 96.88 255 SER A N 1
ATOM 1859 C CA . SER A 1 255 ? 10.028 1.816 -1.002 1.00 96.88 255 SER A CA 1
ATOM 1860 C C . SER A 1 255 ? 8.636 1.970 -1.630 1.00 96.88 255 SER A C 1
ATOM 1862 O O . SER A 1 255 ? 7.981 3.005 -1.459 1.00 96.88 255 SER A O 1
ATOM 1864 N N . MET A 1 256 ? 8.210 0.985 -2.419 1.00 97.00 256 MET A N 1
ATOM 1865 C CA . MET A 1 256 ? 7.025 1.107 -3.272 1.00 97.00 256 MET A CA 1
ATOM 1866 C C . MET A 1 256 ? 6.238 -0.196 -3.383 1.00 97.00 256 MET A C 1
ATOM 1868 O O . MET A 1 256 ? 6.735 -1.271 -3.063 1.00 97.00 256 MET A O 1
ATOM 1872 N N . PHE A 1 257 ? 5.008 -0.092 -3.875 1.00 96.75 257 PHE A N 1
ATOM 1873 C CA . PHE A 1 257 ? 4.183 -1.221 -4.286 1.00 96.75 257 PHE A CA 1
ATOM 1874 C C . PHE A 1 257 ? 3.691 -0.960 -5.710 1.00 96.75 257 PHE A C 1
ATOM 1876 O O . PHE A 1 257 ? 3.312 0.164 -6.048 1.00 96.75 257 PHE A O 1
ATOM 1883 N N . ALA A 1 258 ? 3.756 -1.987 -6.552 1.00 97.31 258 ALA A N 1
ATOM 1884 C CA . ALA A 1 258 ? 3.363 -1.895 -7.951 1.00 97.31 258 ALA A CA 1
ATOM 1885 C C . ALA A 1 258 ? 1.845 -1.820 -8.130 1.00 97.31 258 ALA A C 1
ATOM 1887 O O . ALA A 1 258 ? 1.079 -2.095 -7.203 1.00 97.31 258 ALA A O 1
ATOM 1888 N N . PHE A 1 259 ? 1.399 -1.495 -9.344 1.00 97.56 259 PHE A N 1
ATOM 1889 C CA . PHE A 1 259 ? -0.020 -1.575 -9.679 1.00 97.56 259 PHE A CA 1
ATOM 1890 C C . PHE A 1 259 ? -0.504 -3.021 -9.620 1.00 97.56 259 PHE A C 1
ATOM 1892 O O . PHE A 1 259 ? 0.027 -3.890 -10.306 1.00 97.56 259 PHE A O 1
ATOM 1899 N N . HIS A 1 260 ? -1.548 -3.255 -8.833 1.00 97.00 260 HIS A N 1
ATOM 1900 C CA . HIS A 1 260 ? -2.207 -4.545 -8.717 1.00 97.00 260 HIS A CA 1
ATOM 1901 C C . HIS A 1 260 ? -3.649 -4.365 -8.239 1.00 97.00 260 HIS A C 1
ATOM 1903 O O . HIS A 1 260 ? -4.066 -3.276 -7.845 1.00 97.00 260 HIS A O 1
ATOM 1909 N N . VAL A 1 261 ? -4.397 -5.460 -8.299 1.00 95.94 261 VAL A N 1
ATOM 1910 C CA . VAL A 1 261 ? -5.620 -5.666 -7.523 1.00 95.94 261 VAL A CA 1
ATOM 1911 C C . VAL A 1 261 ? -5.323 -6.734 -6.479 1.00 95.94 261 VAL A C 1
ATOM 1913 O O . VAL A 1 261 ? -4.419 -7.551 -6.679 1.00 95.94 261 VAL A O 1
ATOM 1916 N N . GLU A 1 262 ? -6.086 -6.741 -5.395 1.00 96.00 262 GLU A N 1
ATOM 1917 C CA . GLU A 1 262 ? -5.932 -7.741 -4.341 1.00 96.00 262 GLU A CA 1
ATOM 1918 C C . GLU A 1 262 ? -6.221 -9.158 -4.852 1.00 96.00 262 GLU A C 1
ATOM 1920 O O . GLU A 1 262 ? -6.841 -9.375 -5.911 1.00 96.00 262 GLU A O 1
ATOM 1925 N N . ASP A 1 263 ? -5.769 -10.145 -4.085 1.00 93.31 263 ASP A N 1
ATOM 1926 C CA . ASP A 1 263 ? -6.034 -11.547 -4.373 1.00 93.31 263 ASP A CA 1
ATOM 1927 C C . ASP A 1 263 ? -7.537 -11.812 -4.421 1.00 93.31 263 ASP A C 1
ATOM 1929 O O . ASP A 1 263 ? -8.322 -11.263 -3.648 1.00 93.31 263 ASP A O 1
ATOM 1933 N N . VAL A 1 264 ? -7.943 -12.571 -5.443 1.00 92.06 264 VAL A N 1
ATOM 1934 C CA . VAL A 1 264 ? -9.347 -12.809 -5.830 1.00 92.06 264 VAL A CA 1
ATOM 1935 C C . VAL A 1 264 ? -10.227 -11.544 -5.892 1.00 92.06 264 VAL A C 1
ATOM 1937 O O . VAL A 1 264 ? -11.448 -11.628 -5.811 1.00 92.06 264 VAL A O 1
ATOM 1940 N N . ASN A 1 265 ? -9.610 -10.378 -6.137 1.00 93.50 265 ASN A N 1
ATOM 1941 C CA . ASN A 1 265 ? -10.245 -9.056 -6.207 1.00 93.50 265 ASN A CA 1
ATOM 1942 C C . ASN A 1 265 ? -10.984 -8.658 -4.921 1.00 93.50 265 ASN A C 1
ATOM 1944 O O . ASN A 1 265 ? -12.021 -7.995 -4.988 1.00 93.50 265 ASN A O 1
ATOM 1948 N N . LEU A 1 266 ? -10.472 -9.080 -3.766 1.00 94.94 266 LEU A N 1
ATOM 1949 C CA . LEU A 1 266 ? -11.016 -8.679 -2.474 1.00 94.94 266 LEU A CA 1
ATOM 1950 C C . LEU A 1 266 ? -10.814 -7.186 -2.202 1.00 94.94 266 LEU A C 1
ATOM 1952 O O . LEU A 1 266 ? -10.040 -6.488 -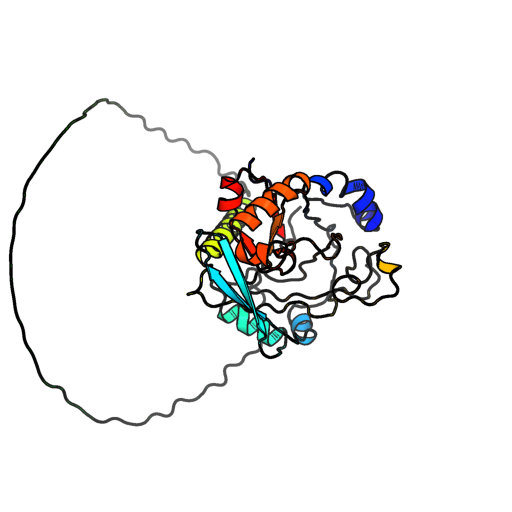2.858 1.00 94.94 266 LEU A O 1
ATOM 1956 N N . TYR A 1 267 ? -11.523 -6.709 -1.186 1.00 95.06 267 TYR A N 1
ATOM 1957 C CA . TYR A 1 267 ? -11.192 -5.451 -0.538 1.00 95.06 267 TYR A CA 1
ATOM 1958 C C . TYR A 1 267 ? -9.902 -5.607 0.270 1.00 95.06 267 TYR A C 1
ATOM 1960 O O . TYR A 1 267 ? -9.650 -6.667 0.844 1.00 95.06 267 TYR A O 1
ATOM 1968 N N . SER A 1 268 ? -9.136 -4.525 0.388 1.00 95.56 268 SER A N 1
ATOM 1969 C CA . SER A 1 268 ? -8.050 -4.405 1.358 1.00 95.56 268 SER A CA 1
ATOM 1970 C C . SER A 1 268 ? -8.269 -3.207 2.273 1.00 95.56 268 SER A C 1
ATOM 1972 O O . SER A 1 268 ? -8.929 -2.223 1.929 1.00 95.56 268 SER A O 1
ATOM 1974 N N . ILE A 1 269 ? -7.706 -3.300 3.473 1.00 96.00 269 ILE A N 1
ATOM 1975 C CA . ILE A 1 269 ? -7.624 -2.203 4.431 1.00 96.00 269 ILE A CA 1
ATOM 1976 C C . ILE A 1 269 ? -6.163 -1.996 4.815 1.00 96.00 269 ILE A C 1
ATOM 1978 O O . ILE A 1 269 ? -5.408 -2.945 5.015 1.00 96.00 269 ILE A O 1
ATOM 1982 N N . ASN A 1 270 ? -5.755 -0.736 4.935 1.00 96.56 270 ASN A N 1
ATOM 1983 C CA . ASN A 1 270 ? -4.414 -0.391 5.373 1.00 96.56 270 ASN A CA 1
ATOM 1984 C C . ASN A 1 270 ? -4.466 0.675 6.468 1.00 96.56 270 ASN A C 1
ATOM 1986 O O . ASN A 1 270 ? -5.094 1.724 6.301 1.00 96.56 270 ASN A O 1
ATOM 1990 N N . TYR A 1 271 ? -3.755 0.426 7.567 1.00 94.38 271 TYR A N 1
ATOM 1991 C CA . TYR A 1 271 ? -3.586 1.383 8.651 1.00 94.38 271 TYR A CA 1
ATOM 1992 C C . TYR A 1 271 ? -2.110 1.760 8.813 1.00 94.38 271 TYR A C 1
ATOM 1994 O O . TYR A 1 271 ? -1.252 0.913 9.059 1.00 94.38 271 TYR A O 1
ATOM 2002 N N . LEU A 1 272 ? -1.807 3.054 8.686 1.00 93.50 272 LEU A N 1
ATOM 2003 C CA . LEU A 1 272 ? -0.462 3.584 8.893 1.00 93.50 272 LEU A CA 1
ATOM 2004 C C . LEU A 1 272 ? -0.246 3.857 10.387 1.00 93.50 272 LEU A C 1
ATOM 2006 O O . LEU A 1 272 ? -0.655 4.902 10.892 1.00 93.50 272 LEU A O 1
ATOM 2010 N N . HIS A 1 273 ? 0.409 2.923 11.082 1.00 90.19 273 HIS A N 1
ATOM 2011 C CA . HIS A 1 273 ? 0.659 3.030 12.523 1.00 90.19 273 HIS A CA 1
ATOM 2012 C C . HIS A 1 273 ? 1.522 4.247 12.888 1.00 90.19 273 HIS A C 1
ATOM 2014 O O . HIS A 1 273 ? 1.112 5.065 13.714 1.00 90.19 273 HIS A O 1
ATOM 2020 N N . ARG A 1 274 ? 2.715 4.371 12.288 1.00 88.81 274 ARG A N 1
ATOM 2021 C CA . ARG A 1 274 ? 3.681 5.462 12.516 1.00 88.81 274 ARG A CA 1
ATOM 2022 C C . ARG A 1 274 ? 4.563 5.687 11.282 1.00 88.81 274 ARG A C 1
ATOM 2024 O O . ARG A 1 274 ? 4.565 4.871 10.365 1.00 88.81 274 ARG A O 1
ATOM 2031 N N . GLY A 1 275 ? 5.328 6.778 11.305 1.00 89.38 275 GLY A N 1
ATOM 2032 C CA . GLY A 1 275 ? 6.315 7.125 10.283 1.00 89.38 275 GLY A CA 1
ATOM 2033 C C . GLY A 1 275 ? 5.821 8.159 9.273 1.00 89.38 275 GLY A C 1
ATOM 2034 O O . GLY A 1 275 ? 4.823 8.849 9.496 1.00 89.38 275 GLY A O 1
ATOM 2035 N N . ASP A 1 276 ? 6.564 8.266 8.173 1.00 90.75 276 ASP A N 1
ATOM 2036 C CA . ASP A 1 276 ? 6.305 9.225 7.101 1.00 90.75 276 ASP A CA 1
ATOM 2037 C C . ASP A 1 276 ? 5.077 8.843 6.242 1.00 90.75 276 ASP A C 1
ATOM 2039 O O . ASP A 1 276 ? 4.671 7.676 6.206 1.00 90.75 276 ASP A O 1
ATOM 2043 N N . PRO A 1 277 ? 4.471 9.810 5.522 1.00 93.44 277 PRO A N 1
ATOM 2044 C CA . PRO A 1 277 ? 3.295 9.562 4.693 1.00 93.44 277 PRO A CA 1
ATOM 2045 C C . PRO A 1 277 ? 3.508 8.535 3.572 1.00 93.44 277 PRO A C 1
ATOM 2047 O O . PRO A 1 277 ? 4.555 8.496 2.924 1.00 93.44 277 PRO A O 1
ATOM 2050 N N . LYS A 1 278 ? 2.447 7.788 3.254 1.00 95.69 278 LYS A N 1
ATOM 2051 C CA . LYS A 1 278 ? 2.348 6.890 2.097 1.00 95.69 278 LYS A CA 1
ATOM 2052 C C . LYS A 1 278 ? 1.452 7.515 1.026 1.00 95.69 278 LYS A C 1
ATOM 2054 O O . LYS A 1 278 ? 0.328 7.925 1.313 1.00 95.69 278 LYS A O 1
ATOM 2059 N N . SER A 1 279 ? 1.951 7.598 -0.204 1.00 95.69 279 SER A N 1
ATOM 2060 C CA . SER A 1 279 ? 1.191 8.112 -1.353 1.00 95.69 279 SER A CA 1
ATOM 2061 C C . SER A 1 279 ? 0.610 6.960 -2.165 1.00 95.69 279 SER A C 1
ATOM 2063 O O . SER A 1 279 ? 1.300 5.974 -2.410 1.00 95.69 279 SER A O 1
ATOM 2065 N N . TRP A 1 280 ? -0.642 7.101 -2.587 1.00 97.06 280 TRP A N 1
ATOM 2066 C CA . TRP A 1 280 ? -1.411 6.076 -3.283 1.00 97.06 280 TRP A CA 1
ATOM 2067 C C . TRP A 1 280 ? -1.943 6.595 -4.617 1.00 97.06 280 TRP A C 1
ATOM 2069 O O . TRP A 1 280 ? -2.350 7.756 -4.719 1.00 97.06 280 TRP A O 1
ATOM 2079 N N . TYR A 1 281 ? -2.002 5.696 -5.597 1.00 96.12 281 TYR A N 1
ATOM 2080 C CA . TYR A 1 281 ? -2.698 5.882 -6.866 1.00 96.12 281 TYR A CA 1
ATOM 2081 C C . TYR A 1 281 ? -3.789 4.817 -6.984 1.00 96.12 281 TYR A C 1
ATOM 2083 O O . TYR A 1 281 ? -3.501 3.632 -6.843 1.00 96.12 281 TYR A O 1
ATOM 2091 N N . GLY A 1 282 ? -5.027 5.232 -7.242 1.00 95.69 282 GLY A N 1
ATOM 2092 C CA . GLY A 1 282 ? -6.168 4.343 -7.453 1.00 95.69 282 GLY A CA 1
ATOM 2093 C C . GLY A 1 282 ? -6.709 4.475 -8.871 1.00 95.69 282 GLY A C 1
ATOM 2094 O O . GLY A 1 282 ? -6.985 5.585 -9.328 1.00 95.69 282 GLY A O 1
ATOM 2095 N N . ILE A 1 283 ? -6.877 3.356 -9.575 1.00 96.31 283 ILE A N 1
ATOM 2096 C CA . ILE A 1 283 ? -7.590 3.331 -10.856 1.00 96.31 283 ILE A CA 1
ATOM 2097 C C . ILE A 1 283 ? -9.057 2.984 -10.577 1.00 96.31 283 ILE A C 1
ATOM 2099 O O . ILE A 1 283 ? -9.325 1.903 -10.052 1.00 96.31 283 ILE A O 1
ATOM 2103 N N . PRO A 1 284 ? -10.018 3.849 -10.952 1.00 94.44 284 PRO A N 1
ATOM 2104 C CA . PRO A 1 284 ? -11.437 3.541 -10.858 1.00 94.44 284 PRO A CA 1
ATOM 2105 C C . PRO A 1 284 ? -11.772 2.202 -11.530 1.00 94.44 284 PRO A C 1
ATOM 2107 O O . PRO A 1 284 ? -11.317 1.981 -12.660 1.00 94.44 284 PRO A O 1
ATOM 2110 N N . PRO A 1 285 ? -12.620 1.340 -10.936 1.00 93.75 285 PRO A N 1
ATOM 2111 C CA . PRO A 1 285 ? -12.972 0.048 -11.529 1.00 93.75 285 PRO A CA 1
ATOM 2112 C C . PRO A 1 285 ? -13.525 0.155 -12.958 1.00 93.75 285 PRO A C 1
ATOM 2114 O O . PRO A 1 285 ? -13.206 -0.672 -13.810 1.00 93.75 285 PRO A O 1
ATOM 2117 N N . GLY A 1 286 ? -14.265 1.228 -13.270 1.00 94.00 286 GLY A N 1
ATOM 2118 C CA . GLY A 1 286 ? -14.762 1.509 -14.626 1.00 94.00 286 GLY A CA 1
ATOM 2119 C C . GLY A 1 286 ? -13.670 1.821 -15.665 1.00 94.00 286 GLY A C 1
ATOM 2120 O O . GLY A 1 286 ? -13.922 1.770 -16.865 1.00 94.00 286 GLY A O 1
ATOM 2121 N N . SER A 1 287 ? -12.444 2.122 -15.232 1.00 95.69 287 SER A N 1
ATOM 2122 C CA . SER A 1 287 ? -11.276 2.340 -16.095 1.00 95.69 287 SER A CA 1
ATOM 2123 C C . SER A 1 287 ? -10.324 1.141 -16.144 1.00 95.69 287 SER A C 1
ATOM 2125 O O . SER A 1 287 ? -9.348 1.192 -16.893 1.00 95.69 287 SER A O 1
ATOM 2127 N N . ARG A 1 288 ? -10.611 0.061 -15.404 1.00 94.75 288 ARG A N 1
ATOM 2128 C CA . ARG A 1 288 ? -9.734 -1.110 -15.256 1.00 94.75 288 ARG A CA 1
ATOM 2129 C C . ARG A 1 288 ? -9.268 -1.685 -16.592 1.00 94.75 288 ARG A C 1
ATOM 2131 O O . ARG A 1 288 ? -8.071 -1.765 -16.822 1.00 94.75 288 ARG A O 1
ATOM 2138 N N . GLN A 1 289 ? -10.192 -2.007 -17.500 1.00 95.69 289 GLN A N 1
ATOM 2139 C CA . GLN A 1 289 ? -9.852 -2.623 -18.794 1.00 95.69 289 GLN A CA 1
ATOM 2140 C C . GLN A 1 289 ? -8.939 -1.734 -19.652 1.00 95.69 289 GLN A C 1
ATOM 2142 O O . GLN A 1 289 ? -8.015 -2.224 -20.298 1.00 95.69 289 GLN A O 1
ATOM 2147 N N . ARG A 1 290 ? -9.165 -0.412 -19.636 1.00 97.19 290 ARG A N 1
ATOM 2148 C CA . ARG A 1 290 ? -8.314 0.548 -20.357 1.00 97.19 290 ARG A CA 1
ATOM 2149 C C . ARG A 1 290 ? -6.910 0.597 -19.763 1.00 97.19 290 ARG A C 1
ATOM 2151 O O . ARG A 1 290 ? -5.940 0.667 -20.508 1.00 97.19 290 ARG A O 1
ATOM 2158 N N . PHE A 1 291 ? -6.804 0.539 -18.436 1.00 97.56 291 PHE A N 1
ATOM 2159 C CA . PHE A 1 291 ? -5.517 0.527 -17.748 1.00 97.56 291 PHE A CA 1
ATOM 2160 C C . PHE A 1 291 ? -4.755 -0.788 -17.957 1.00 97.56 291 PHE A C 1
ATOM 2162 O O . PHE A 1 291 ? -3.570 -0.750 -18.266 1.00 97.56 291 PHE A O 1
ATOM 2169 N N . GLU A 1 292 ? -5.432 -1.936 -17.886 1.00 97.06 292 GLU A N 1
ATOM 2170 C CA . GLU A 1 292 ? -4.841 -3.246 -18.203 1.00 97.06 292 GLU A CA 1
ATOM 2171 C C . GLU A 1 292 ? -4.353 -3.298 -19.665 1.00 97.06 292 GLU A C 1
ATOM 2173 O O . GLU A 1 292 ? -3.251 -3.775 -19.928 1.00 97.06 292 GLU A O 1
ATOM 2178 N N . SER A 1 293 ? -5.111 -2.725 -20.609 1.00 97.12 293 SER A N 1
ATOM 2179 C CA . SER A 1 293 ? -4.697 -2.617 -22.020 1.00 97.12 293 SER A CA 1
ATOM 2180 C C . SER A 1 293 ? -3.464 -1.721 -22.198 1.00 97.12 293 SER A C 1
ATOM 2182 O O . SER A 1 293 ? -2.572 -2.035 -22.985 1.00 97.12 293 SER A O 1
ATOM 2184 N N . LEU A 1 294 ? -3.385 -0.615 -21.448 1.00 97.25 294 LEU A N 1
ATOM 2185 C CA . LEU A 1 294 ? -2.206 0.253 -21.424 1.00 97.25 294 LEU A CA 1
ATOM 2186 C C . LEU A 1 294 ? -0.982 -0.486 -20.865 1.00 97.25 294 LEU A C 1
ATOM 2188 O O . LEU A 1 294 ? 0.097 -0.410 -21.447 1.00 97.25 294 LEU A O 1
ATOM 2192 N N . ALA A 1 295 ? -1.146 -1.220 -19.761 1.00 97.00 295 ALA A N 1
ATOM 2193 C CA . ALA A 1 295 ? -0.078 -2.025 -19.178 1.00 97.00 295 ALA A CA 1
ATOM 2194 C C . ALA A 1 295 ? 0.404 -3.100 -20.163 1.00 97.00 295 ALA A C 1
ATOM 2196 O O . ALA A 1 295 ? 1.601 -3.204 -20.407 1.00 97.00 295 ALA A O 1
ATOM 2197 N N . GLN A 1 296 ? -0.509 -3.816 -20.825 1.00 95.81 296 GLN A N 1
ATOM 2198 C CA . GLN A 1 296 ? -0.172 -4.787 -21.869 1.00 95.81 296 GLN A CA 1
ATOM 2199 C C . GLN A 1 296 ? 0.658 -4.172 -23.010 1.00 95.81 296 GLN A C 1
ATOM 2201 O O . GLN A 1 296 ? 1.584 -4.811 -23.515 1.00 95.81 296 GLN A O 1
ATOM 2206 N N . ALA A 1 297 ? 0.342 -2.942 -23.426 1.00 95.81 297 ALA A N 1
ATOM 2207 C CA . ALA A 1 297 ? 1.090 -2.258 -24.478 1.00 95.81 297 ALA A CA 1
ATOM 2208 C C . ALA A 1 297 ? 2.539 -1.948 -24.063 1.00 95.81 297 ALA A C 1
ATOM 2210 O O . ALA A 1 297 ? 3.436 -1.986 -24.902 1.00 95.81 297 ALA A O 1
ATOM 2211 N N . PHE A 1 298 ? 2.784 -1.675 -22.778 1.00 96.44 298 PHE A N 1
ATOM 2212 C CA . PHE A 1 298 ? 4.135 -1.444 -22.261 1.00 96.44 298 PHE A CA 1
ATOM 2213 C C . PHE A 1 298 ? 4.893 -2.732 -21.905 1.00 96.44 298 PHE A C 1
ATOM 2215 O O . PHE A 1 298 ? 6.107 -2.780 -22.091 1.00 96.44 298 PHE A O 1
ATOM 2222 N N . PHE A 1 299 ? 4.188 -3.760 -21.432 1.00 95.62 299 PHE A N 1
ATOM 2223 C CA . PHE A 1 299 ? 4.730 -5.026 -20.921 1.00 95.62 299 PHE A CA 1
ATOM 2224 C C . PHE A 1 299 ? 4.262 -6.203 -21.789 1.00 95.62 299 PHE A C 1
ATOM 2226 O O . PHE A 1 299 ? 3.585 -7.134 -21.343 1.00 95.62 299 PHE A O 1
ATOM 2233 N N . THR A 1 300 ? 4.539 -6.113 -23.094 1.00 95.25 300 THR A N 1
ATOM 2234 C CA . THR A 1 300 ? 4.019 -7.074 -24.077 1.00 95.25 300 THR A CA 1
ATOM 2235 C C . THR A 1 300 ? 4.596 -8.476 -23.884 1.00 95.25 300 THR A C 1
ATOM 2237 O O . THR A 1 300 ? 3.855 -9.449 -24.030 1.00 95.25 300 THR A O 1
ATOM 2240 N N . GLU A 1 301 ? 5.881 -8.606 -23.547 1.00 93.50 301 GLU A N 1
ATOM 2241 C CA . GLU A 1 301 ? 6.505 -9.922 -23.343 1.00 93.50 301 GLU A CA 1
ATOM 2242 C C . GLU A 1 301 ? 5.989 -10.588 -22.063 1.00 93.50 301 GLU A C 1
ATOM 2244 O O . GLU A 1 301 ? 5.611 -11.760 -22.065 1.00 93.50 301 GLU A O 1
ATOM 2249 N N . GLU A 1 302 ? 5.865 -9.822 -20.983 1.00 94.44 302 GLU A N 1
ATOM 2250 C CA . GLU A 1 302 ? 5.302 -10.275 -19.715 1.00 94.44 302 GLU A CA 1
ATOM 2251 C C . GLU A 1 302 ? 3.848 -10.716 -19.897 1.00 94.44 302 GLU A C 1
ATOM 2253 O O . GLU A 1 302 ? 3.450 -11.763 -19.389 1.00 94.44 302 GLU A O 1
ATOM 2258 N N . PHE A 1 303 ? 3.066 -9.977 -20.691 1.00 95.56 303 PHE A N 1
ATOM 2259 C CA . PHE A 1 303 ? 1.695 -10.350 -21.034 1.00 95.56 303 PHE A CA 1
ATOM 2260 C C . PHE A 1 303 ? 1.601 -11.592 -21.937 1.00 95.56 303 PHE A C 1
ATOM 2262 O O . PHE A 1 303 ? 0.614 -12.341 -21.884 1.00 95.56 303 PHE A O 1
ATOM 2269 N N . ARG A 1 304 ? 2.589 -11.833 -22.809 1.00 96.00 304 ARG A N 1
ATOM 2270 C CA . ARG A 1 304 ? 2.654 -13.077 -23.595 1.00 96.00 304 ARG A CA 1
ATOM 2271 C C . ARG A 1 304 ? 2.849 -14.277 -22.681 1.00 96.00 304 ARG A C 1
ATOM 2273 O O . ARG A 1 304 ? 2.132 -15.257 -22.860 1.00 96.00 304 ARG A O 1
ATOM 2280 N N . THR A 1 305 ? 3.719 -14.147 -21.684 1.00 97.19 305 THR A N 1
ATOM 2281 C CA . THR A 1 305 ? 3.994 -15.187 -20.686 1.00 97.19 305 THR A CA 1
ATOM 2282 C C . THR A 1 305 ? 2.832 -15.384 -19.711 1.00 97.19 305 THR A C 1
ATOM 2284 O O . THR A 1 305 ? 2.429 -16.513 -19.452 1.00 97.19 305 THR A O 1
ATOM 2287 N N . CYS A 1 306 ? 2.251 -14.302 -19.185 1.00 96.94 306 CYS A N 1
ATOM 2288 C CA . CYS A 1 306 ? 1.150 -14.351 -18.225 1.00 96.94 306 CYS A CA 1
ATOM 2289 C C . CYS A 1 306 ? 0.098 -13.274 -18.521 1.00 96.94 306 CYS A C 1
ATOM 2291 O O . CYS A 1 306 ? 0.336 -12.072 -18.386 1.00 96.94 306 CYS A O 1
ATOM 2293 N N . LYS A 1 307 ? -1.132 -13.697 -18.834 1.00 95.06 307 LYS A N 1
ATOM 2294 C CA . LYS A 1 307 ? -2.260 -12.774 -19.076 1.00 95.06 307 LYS A CA 1
ATOM 2295 C C . LYS A 1 307 ? -2.646 -11.953 -17.847 1.00 95.06 307 LYS A C 1
ATOM 2297 O O . LYS A 1 307 ? -3.232 -10.886 -17.986 1.00 95.06 307 LYS A O 1
ATOM 2302 N N . HIS A 1 308 ? -2.256 -12.415 -16.661 1.00 94.50 308 HIS A N 1
ATOM 2303 C CA . HIS A 1 308 ? -2.457 -11.735 -15.387 1.00 94.50 308 HIS A CA 1
ATOM 2304 C C . HIS A 1 308 ? -1.147 -11.186 -14.797 1.00 94.50 308 HIS A C 1
ATOM 2306 O O . HIS A 1 308 ? -1.050 -11.066 -13.580 1.00 94.50 308 HIS A O 1
ATOM 2312 N N . HIS A 1 309 ? -0.156 -10.829 -15.629 1.00 95.31 309 HIS A N 1
ATOM 2313 C CA . HIS A 1 309 ? 1.174 -10.369 -15.186 1.00 95.31 309 HIS A CA 1
ATOM 2314 C C . HIS A 1 309 ? 1.145 -9.243 -14.140 1.00 95.31 309 HIS A C 1
ATOM 2316 O O . HIS A 1 309 ? 2.014 -9.189 -13.278 1.00 95.31 309 HIS A O 1
ATOM 2322 N N . MET A 1 310 ? 0.130 -8.373 -14.147 1.00 95.81 310 MET A N 1
ATOM 2323 C CA . MET A 1 310 ? -0.017 -7.334 -13.122 1.00 95.81 310 MET A CA 1
ATOM 2324 C C . MET A 1 310 ? -0.164 -7.896 -11.697 1.00 95.81 310 MET A C 1
ATOM 2326 O O . MET A 1 310 ? 0.209 -7.231 -10.734 1.00 95.81 310 MET A O 1
ATOM 2330 N N . ARG A 1 311 ? -0.654 -9.134 -11.536 1.00 96.25 311 ARG A N 1
ATOM 2331 C CA . ARG A 1 311 ? -0.695 -9.815 -10.231 1.00 96.25 311 ARG A CA 1
ATOM 2332 C C . ARG A 1 311 ? 0.687 -10.190 -9.704 1.00 96.25 311 ARG A C 1
ATOM 2334 O O . ARG A 1 311 ? 0.807 -10.475 -8.522 1.00 96.25 311 ARG A O 1
ATOM 2341 N N . HIS A 1 312 ? 1.727 -10.145 -10.537 1.00 96.50 312 HIS A N 1
ATOM 2342 C CA . HIS A 1 312 ? 3.107 -10.356 -10.097 1.00 96.50 312 HIS A CA 1
ATOM 2343 C C . HIS A 1 312 ? 3.659 -9.147 -9.324 1.00 96.50 312 HIS A C 1
ATOM 2345 O O . HIS A 1 312 ? 4.746 -9.233 -8.766 1.00 96.50 312 HIS A O 1
ATOM 2351 N N . LYS A 1 313 ? 2.922 -8.024 -9.276 1.00 96.56 313 LYS A N 1
ATOM 2352 C CA . LYS A 1 313 ? 3.280 -6.817 -8.515 1.00 96.56 313 LYS A CA 1
ATOM 2353 C C . LYS A 1 313 ? 4.663 -6.251 -8.891 1.00 96.56 313 LYS A C 1
ATOM 2355 O O . LYS A 1 313 ? 5.369 -5.719 -8.038 1.00 96.56 313 LYS A O 1
ATOM 2360 N N . THR A 1 314 ? 5.012 -6.290 -10.178 1.00 96.00 314 THR A N 1
ATOM 2361 C CA . THR A 1 314 ? 6.275 -5.744 -10.716 1.00 96.00 314 THR A CA 1
ATOM 2362 C C . THR A 1 314 ? 6.085 -4.493 -11.585 1.00 96.00 314 THR A C 1
ATOM 2364 O O . THR A 1 314 ? 7.038 -3.767 -11.852 1.00 96.00 314 THR A O 1
ATOM 2367 N N . THR A 1 315 ? 4.857 -4.192 -12.017 1.00 95.94 315 THR A N 1
ATOM 2368 C CA . THR A 1 315 ? 4.563 -3.141 -13.004 1.00 95.94 315 THR A CA 1
ATOM 2369 C C . THR A 1 315 ? 4.357 -1.752 -12.384 1.00 95.94 315 THR A C 1
ATOM 2371 O O . THR A 1 315 ? 3.385 -1.508 -11.663 1.00 95.94 315 THR A O 1
ATOM 2374 N N . MET A 1 316 ? 5.213 -0.792 -12.750 1.00 97.31 316 MET A N 1
ATOM 2375 C CA . MET A 1 316 ? 5.100 0.620 -12.366 1.00 97.31 316 MET A CA 1
ATOM 2376 C C . MET A 1 316 ? 4.843 1.509 -13.588 1.00 97.31 316 MET A C 1
ATOM 2378 O O . MET A 1 316 ? 5.650 1.558 -14.514 1.00 97.31 316 MET A O 1
ATOM 2382 N N . ILE A 1 317 ? 3.748 2.274 -13.570 1.00 97.19 317 ILE A N 1
ATOM 2383 C CA . ILE A 1 317 ? 3.377 3.219 -14.636 1.00 97.19 317 ILE A CA 1
ATOM 2384 C C . ILE A 1 317 ? 3.164 4.601 -14.016 1.00 97.19 317 ILE A C 1
ATOM 2386 O O . ILE A 1 317 ? 2.305 4.787 -13.159 1.00 97.19 317 ILE A O 1
ATOM 2390 N N . SER A 1 318 ? 3.951 5.590 -14.430 1.00 96.31 318 SER A N 1
ATOM 2391 C CA . SER A 1 318 ? 3.868 6.938 -13.862 1.00 96.31 318 SER A CA 1
ATOM 2392 C C . SER A 1 318 ? 2.530 7.624 -14.173 1.00 96.31 318 SER A C 1
ATOM 2394 O O . SER A 1 318 ? 1.964 7.409 -15.250 1.00 96.31 318 SER A O 1
ATOM 2396 N N . PRO A 1 319 ? 2.057 8.539 -13.304 1.00 95.19 319 PRO A N 1
ATOM 2397 C CA . PRO A 1 319 ? 0.824 9.293 -13.532 1.00 95.19 319 PRO A CA 1
ATOM 2398 C C . PRO A 1 319 ? 0.799 10.013 -14.880 1.00 95.19 319 PRO A C 1
ATOM 2400 O O . PRO A 1 319 ? -0.230 10.045 -15.545 1.00 95.19 319 PRO A O 1
ATOM 2403 N N . LEU A 1 320 ? 1.951 10.513 -15.339 1.00 94.19 320 LEU A N 1
ATOM 2404 C CA . LEU A 1 320 ? 2.081 11.165 -16.642 1.00 94.19 320 LEU A CA 1
ATOM 2405 C C . LEU A 1 320 ? 1.669 10.242 -17.802 1.00 94.19 320 LEU A C 1
ATOM 2407 O O . LEU A 1 320 ? 1.023 10.697 -18.742 1.00 94.19 320 LEU A O 1
ATOM 2411 N N . GLN A 1 321 ? 2.028 8.957 -17.751 1.00 96.25 321 GLN A N 1
ATOM 2412 C CA . GLN A 1 321 ? 1.658 7.993 -18.794 1.00 96.25 321 GLN A CA 1
ATOM 2413 C C . GLN A 1 321 ? 0.164 7.652 -18.746 1.00 96.25 321 GLN A C 1
ATOM 2415 O O . GLN A 1 321 ? -0.484 7.555 -19.786 1.00 96.25 321 GLN A O 1
ATOM 2420 N N . ILE A 1 322 ? -0.407 7.569 -17.544 1.00 96.50 322 ILE A N 1
ATOM 2421 C CA . ILE A 1 322 ? -1.843 7.338 -17.332 1.00 96.50 322 ILE A CA 1
ATOM 2422 C C . ILE A 1 322 ? -2.663 8.518 -17.881 1.00 96.50 322 ILE A C 1
ATOM 2424 O O . ILE A 1 322 ? -3.634 8.317 -18.614 1.00 96.50 322 ILE A O 1
ATOM 2428 N N . GLN A 1 323 ? -2.223 9.752 -17.603 1.00 95.00 323 GLN A N 1
ATOM 2429 C CA . GLN A 1 323 ? -2.834 10.978 -18.128 1.00 95.00 323 GLN A CA 1
ATOM 2430 C C . GLN A 1 323 ? -2.766 11.048 -19.655 1.00 95.00 323 GLN A C 1
ATOM 2432 O O . GLN A 1 323 ? -3.773 11.359 -20.292 1.00 95.00 323 GLN A O 1
ATOM 2437 N N . LYS A 1 324 ? -1.609 10.727 -20.254 1.00 95.56 324 LYS A N 1
ATOM 2438 C CA . LYS A 1 324 ? -1.434 10.689 -21.717 1.00 95.56 324 LYS A CA 1
ATOM 2439 C C . LYS A 1 324 ? -2.381 9.698 -22.393 1.00 95.56 324 LYS A C 1
ATOM 2441 O O . LYS A 1 324 ? -2.884 9.987 -23.471 1.00 95.56 324 LYS A O 1
ATOM 2446 N N . ALA A 1 325 ? -2.666 8.573 -21.742 1.00 96.25 325 ALA A N 1
ATOM 2447 C CA . ALA A 1 325 ? -3.641 7.591 -22.212 1.00 96.25 325 ALA A CA 1
ATOM 2448 C C . ALA A 1 325 ? -5.109 8.015 -21.983 1.00 96.25 325 ALA A C 1
ATOM 2450 O O . ALA A 1 325 ? -6.030 7.261 -22.293 1.00 96.25 325 ALA A O 1
ATOM 2451 N N . GLY A 1 326 ? -5.359 9.198 -21.409 1.00 95.94 326 GLY A N 1
ATOM 2452 C CA . GLY A 1 326 ? -6.703 9.704 -21.124 1.00 95.94 326 GLY A CA 1
ATOM 2453 C C . GLY A 1 326 ? -7.424 8.979 -19.981 1.00 95.94 326 GLY A C 1
ATOM 2454 O O . GLY A 1 326 ? -8.629 9.182 -19.794 1.00 95.94 326 GLY A O 1
ATOM 2455 N N . ILE A 1 327 ? -6.711 8.159 -19.205 1.00 96.19 327 ILE A N 1
ATOM 2456 C CA . ILE A 1 327 ? -7.265 7.353 -18.115 1.00 96.19 327 ILE A CA 1
ATOM 2457 C C . ILE A 1 327 ? -7.342 8.210 -16.847 1.00 96.19 327 ILE A C 1
ATOM 2459 O O . ILE A 1 327 ? -6.359 8.810 -16.422 1.00 96.19 327 ILE A O 1
ATOM 2463 N N . GLY A 1 328 ? -8.529 8.284 -16.241 1.00 92.44 328 GLY A N 1
ATOM 2464 C CA . GLY A 1 328 ? -8.694 8.927 -14.936 1.00 92.44 328 GLY A CA 1
ATOM 2465 C C . GLY A 1 328 ? -8.147 8.042 -13.817 1.00 92.44 328 GLY A C 1
ATOM 2466 O O . GLY A 1 328 ? -8.335 6.826 -13.857 1.00 92.44 328 GLY A O 1
ATOM 2467 N N . TYR A 1 329 ? -7.513 8.655 -12.822 1.00 94.44 329 TYR A N 1
ATOM 2468 C CA . TYR A 1 329 ? -7.035 8.008 -11.601 1.00 94.44 329 TYR A CA 1
ATOM 2469 C C . TYR A 1 329 ? -7.261 8.938 -10.410 1.00 94.44 329 TYR A C 1
ATOM 2471 O O . TYR A 1 329 ? -7.356 10.159 -10.581 1.00 94.44 329 TYR A O 1
ATOM 2479 N N . CYS A 1 330 ? -7.334 8.361 -9.213 1.00 93.00 330 CYS A N 1
ATOM 2480 C CA . CYS A 1 330 ? -7.380 9.119 -7.977 1.00 93.00 330 CYS A CA 1
ATOM 2481 C C . CYS A 1 330 ? -6.080 9.025 -7.180 1.00 93.00 330 CYS A C 1
ATOM 2483 O O . CYS A 1 330 ? -5.337 8.049 -7.294 1.00 93.00 330 CYS A O 1
ATOM 2485 N N . THR A 1 331 ? -5.796 10.056 -6.388 1.00 94.06 331 THR A N 1
ATOM 2486 C CA . THR A 1 331 ? -4.641 10.097 -5.487 1.00 94.06 331 THR A CA 1
ATOM 2487 C C . THR A 1 331 ? -5.080 10.211 -4.036 1.00 94.06 331 THR A C 1
ATOM 2489 O O . THR A 1 331 ? -6.087 10.847 -3.709 1.00 94.06 331 THR A O 1
ATOM 2492 N N . ALA A 1 332 ? -4.322 9.579 -3.142 1.00 93.81 332 ALA A N 1
ATOM 2493 C CA . ALA A 1 332 ? -4.501 9.734 -1.707 1.00 93.81 332 ALA A CA 1
ATOM 2494 C C . ALA A 1 332 ? -3.148 9.790 -0.998 1.00 93.81 332 ALA A C 1
ATOM 2496 O O . ALA A 1 332 ? -2.238 9.017 -1.288 1.00 93.81 332 ALA A O 1
ATOM 2497 N N . VAL A 1 333 ? -3.037 10.690 -0.023 1.00 93.88 333 VAL A N 1
ATOM 2498 C CA . VAL A 1 333 ? -1.906 10.735 0.906 1.00 93.88 333 VAL A CA 1
ATOM 2499 C C . VAL A 1 333 ? -2.391 10.225 2.256 1.00 93.88 333 VAL A C 1
ATOM 2501 O O . VAL A 1 333 ? -3.228 10.846 2.924 1.00 93.88 333 VAL A O 1
ATOM 2504 N N . GLN A 1 334 ? -1.880 9.069 2.655 1.00 94.38 334 GLN A N 1
ATOM 2505 C CA . GLN A 1 334 ? -2.119 8.461 3.953 1.00 94.38 334 GLN A CA 1
ATOM 2506 C C . GLN A 1 334 ? -1.011 8.921 4.901 1.00 94.38 334 GLN A C 1
ATOM 2508 O O . GLN A 1 334 ? 0.164 8.652 4.674 1.00 94.38 334 GLN A O 1
ATOM 2513 N N . ALA A 1 335 ? -1.383 9.644 5.949 1.00 90.19 335 ALA A N 1
ATOM 2514 C CA . ALA A 1 335 ? -0.467 10.198 6.938 1.00 90.19 335 ALA A CA 1
ATOM 2515 C C . ALA A 1 335 ? -1.112 10.096 8.320 1.00 90.19 335 ALA A C 1
ATOM 2517 O O . ALA A 1 335 ? -2.345 10.041 8.417 1.00 90.19 335 ALA A O 1
ATOM 2518 N N . ARG A 1 336 ? -0.296 10.103 9.381 1.00 79.88 336 ARG A N 1
ATOM 2519 C CA . ARG A 1 336 ? -0.812 10.179 10.751 1.00 79.88 336 ARG A CA 1
ATOM 2520 C C . ARG A 1 336 ? -1.607 11.474 10.915 1.00 79.88 336 ARG A C 1
ATOM 2522 O O . ARG A 1 336 ? -1.220 12.530 10.415 1.00 79.88 336 ARG A O 1
ATOM 2529 N N . ARG A 1 337 ? -2.719 11.395 11.640 1.00 69.81 337 ARG A N 1
ATOM 2530 C CA . ARG A 1 337 ? -3.464 12.584 12.049 1.00 69.81 337 ARG A CA 1
ATOM 2531 C C . ARG A 1 337 ? -2.577 13.445 12.955 1.00 69.81 337 ARG A C 1
ATOM 2533 O O . ARG A 1 337 ? -2.045 12.942 13.942 1.00 69.81 337 ARG A O 1
ATOM 2540 N N . LYS A 1 338 ? -2.430 14.730 12.628 1.00 58.03 338 LYS A N 1
ATOM 2541 C CA . LYS A 1 338 ? -1.816 15.706 13.535 1.00 58.03 338 LYS A CA 1
ATOM 2542 C C . LYS A 1 338 ? -2.771 15.949 14.702 1.00 58.03 338 LYS A C 1
ATOM 2544 O O . LYS A 1 338 ? -3.956 16.215 14.486 1.00 58.03 338 LYS A O 1
ATOM 2549 N N . GLU A 1 339 ? -2.274 15.818 15.925 1.00 41.56 339 GLU A N 1
ATOM 2550 C CA . GLU A 1 339 ? -3.002 16.251 17.118 1.00 41.56 339 GLU A CA 1
ATOM 2551 C C . GLU A 1 339 ? -3.263 17.763 16.975 1.00 41.56 339 GLU A C 1
ATOM 2553 O O . GLU A 1 339 ? -2.324 18.533 16.797 1.00 41.56 339 GLU A O 1
ATOM 2558 N N . GLY A 1 340 ? -4.537 18.174 16.932 1.00 38.94 340 GLY A N 1
ATOM 2559 C CA . GLY A 1 340 ? -4.940 19.589 16.840 1.00 38.94 340 GLY A CA 1
ATOM 2560 C C . GLY A 1 340 ? -5.562 20.071 15.519 1.00 38.94 340 GLY A C 1
ATOM 2561 O O . GLY A 1 340 ? -5.918 21.240 15.427 1.00 38.94 340 GLY A O 1
ATOM 2562 N N . GLY A 1 341 ? -5.734 19.217 14.504 1.00 35.28 341 GLY A N 1
ATOM 2563 C CA . GLY A 1 341 ? -6.525 19.566 13.314 1.00 35.28 341 GLY A CA 1
ATOM 2564 C C . GLY A 1 341 ? -7.992 19.167 13.478 1.00 35.28 341 GLY A C 1
ATOM 2565 O O . GLY A 1 341 ? -8.288 17.966 13.430 1.00 35.28 341 GLY A O 1
ATOM 2566 N N . SER A 1 342 ? -8.865 20.153 13.704 1.00 31.41 342 SER A N 1
ATOM 2567 C CA . SER A 1 342 ? -10.326 20.031 13.564 1.00 31.41 342 SER A CA 1
ATOM 2568 C C . SER A 1 342 ? -10.728 19.913 12.097 1.00 31.41 342 SER A C 1
ATOM 2570 O O . SER A 1 342 ? -10.109 20.612 11.263 1.00 31.41 342 SER A O 1
#

Foldseek 3Di:
DDAAAQAEAEDDPVLLQAPVCVCVPPVCVRRLQFQDYHYDYYPPDALADDDDPVNQQVPDKQQWKWFWAWADFPDQQKIFTDIDTDHIDTSVVLVVVQCVVAPDHWPPNPDDDPDDDPPDDDDDDDDDDDDDDDDDDDDDDDDDDDDDDDDDDDDDDDDDDDDDDDDDDDDDPDDPPPDPVVVVVVVVVLLVVLSVQGHNPHRTFIKSWQGFDDPGDPDPSCRPRQQDRPDPLVVPPDDDRPRNTDIDIDDHRNDDWADDADVVNDDDDDDDNDTHKDKDKTFGPVCVVVVLVLQCVRPVVLCVVPVRSVNVRGIGGHPVSCVVSVGYMYMDIGDDDDPPDD

Sequence (342 aa):
MAETTCPVFRPTEQEFKSFRRYIEDVVDRIAGKAGLCKIIPPPGWAARRRDTAEEMCKSVYIPAPIRQCVSSTRSNGVYSVDVVENPPMTLAEFKEYADKRAPFPSSTASAGCPGSAAVGVRRGRSGGVSSADPAEGGGADGEGGGGRGGGGGGCGYGGGYGFSSGVGSAGSAGTQAGSSRTEESEVARRVRMFWRSLGPNSEAPVYGADTLGTLFAEDDNDAWNVGRLDTILQLLKANLPGITTPMLYAGMWRSMFAFHVEDVNLYSINYLHRGDPKSWYGIPPGSRQRFESLAQAFFTEEFRTCKHHMRHKTTMISPLQIQKAGIGYCTAVQARRKEGGS

pLDDT: mean 76.6, std 26.5, range [22.12, 98.06]

Radius of gyration: 28.02 Å; chains: 1; bounding box: 84×80×66 Å

Secondary structure (DSSP, 8-state):
---EEPPEE---HHHHT-HHHHIIIIIHHHHTTTS--EE-PPTT--S-SS--HHHHHHH-EESS-EEEEEEE-SSTTEEEEEEEE---EEHHHHHHHHHTT-SS--TTTTS--S----------------------------------------------------------------SHHHHHHHHHHHHHHHHHH-STTSPPPEEEEEEE---S-SSS--TT-GGG--SGGGG--S--BTTTB-EEEE--TT----S---GGG--------SSS-EEEEE--GGGHHHHHHHHHHH-HHHHHH-TTGGGGS-EEE-HHHHHHTT---EEEEE-PPPTT--

InterPro domains:
  IPR003347 JmjC domain [PF02373] (247-335)
  IPR003347 JmjC domain [PS51184] (218-342)
  IPR003347 JmjC domain [SM00558] (218-342)
  IPR003349 JmjN domain [PF02375] (7-41)
  IPR003349 JmjN domain [PS51183] (6-48)
  IPR003349 JmjN domain [SM00545] (5-47)